Protein AF-A0A084JGE0-F1 (afdb_monomer)

Structure (mmCIF, N/CA/C/O backbone):
data_AF-A0A084JGE0-F1
#
_entry.id   AF-A0A084JGE0-F1
#
loop_
_atom_site.group_PDB
_atom_site.id
_atom_site.type_symbol
_atom_site.label_atom_id
_atom_site.label_alt_id
_atom_site.label_comp_id
_atom_site.label_asym_id
_atom_site.label_entity_id
_atom_site.label_seq_id
_atom_site.pdbx_PDB_ins_code
_atom_site.Cartn_x
_atom_site.Cartn_y
_atom_site.Cartn_z
_atom_site.occupancy
_atom_site.B_iso_or_equiv
_atom_site.auth_seq_id
_atom_site.auth_comp_id
_atom_site.auth_asym_id
_atom_site.auth_atom_id
_atom_site.pdbx_PDB_model_num
ATOM 1 N N . MET A 1 1 ? -43.129 30.620 -4.985 1.00 46.75 1 MET A N 1
ATOM 2 C CA . MET A 1 1 ? -43.605 29.403 -4.296 1.00 46.75 1 MET A CA 1
ATOM 3 C C . MET A 1 1 ? -42.561 29.050 -3.252 1.00 46.75 1 MET A C 1
ATOM 5 O O . MET A 1 1 ? -41.409 28.897 -3.629 1.00 46.75 1 MET A O 1
ATOM 9 N N . SER A 1 2 ? -42.918 29.034 -1.968 1.00 49.84 2 SER A N 1
ATOM 10 C CA . SER A 1 2 ? -42.015 28.571 -0.906 1.00 49.84 2 SER A CA 1
ATOM 11 C C . SER A 1 2 ? -42.143 27.051 -0.829 1.00 49.84 2 SER A C 1
ATOM 13 O O . SER A 1 2 ? -43.227 26.549 -0.539 1.00 49.84 2 SER A O 1
ATOM 15 N N . GLY A 1 3 ? -41.089 26.330 -1.209 1.00 59.25 3 GLY A N 1
ATOM 16 C CA . GLY A 1 3 ? -41.051 24.871 -1.151 1.00 59.25 3 GLY A CA 1
ATOM 17 C C . GLY A 1 3 ? -40.571 24.418 0.222 1.00 59.25 3 GLY A C 1
ATOM 18 O O . GLY A 1 3 ? -39.507 24.838 0.668 1.00 59.25 3 GLY A O 1
ATOM 19 N N . ILE A 1 4 ? -41.345 23.567 0.891 1.00 63.69 4 ILE A N 1
ATOM 20 C CA . ILE A 1 4 ? -40.889 22.882 2.102 1.00 63.69 4 ILE A CA 1
ATOM 21 C C . ILE A 1 4 ? -39.894 21.807 1.663 1.00 63.69 4 ILE A C 1
ATOM 23 O O . ILE A 1 4 ? -40.247 20.904 0.907 1.00 63.69 4 ILE A O 1
ATOM 27 N N . VAL A 1 5 ? -38.654 21.915 2.134 1.00 66.06 5 VAL A N 1
ATOM 28 C CA . VAL A 1 5 ? -37.634 20.873 1.990 1.00 66.06 5 VAL A CA 1
ATOM 29 C C . VAL A 1 5 ? -37.656 20.031 3.259 1.00 66.06 5 VAL A C 1
ATOM 31 O O . VAL A 1 5 ? -37.419 20.539 4.353 1.00 66.06 5 VAL A O 1
ATOM 34 N N . THR A 1 6 ? -37.953 18.742 3.125 1.00 65.94 6 THR A N 1
ATOM 35 C CA . THR A 1 6 ? -37.870 17.782 4.229 1.00 65.94 6 THR A CA 1
ATOM 36 C C . THR A 1 6 ? -36.455 17.219 4.286 1.00 65.94 6 THR A C 1
ATOM 38 O O . THR A 1 6 ? -36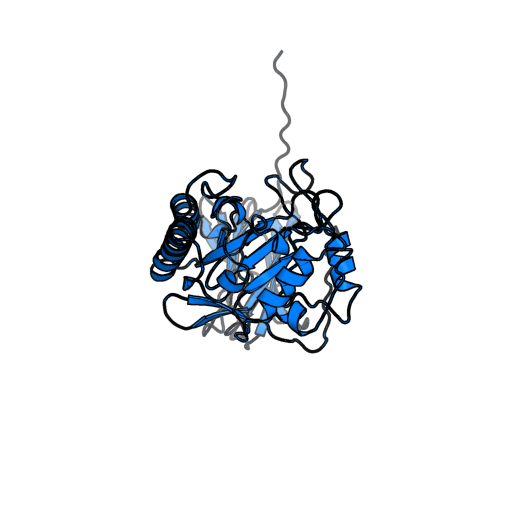.027 16.523 3.369 1.00 65.94 6 THR A O 1
ATOM 41 N N . ILE A 1 7 ? -35.728 17.517 5.362 1.00 62.88 7 ILE A N 1
ATOM 42 C CA . ILE A 1 7 ? -34.406 16.945 5.637 1.00 62.88 7 ILE A CA 1
ATOM 43 C C . ILE A 1 7 ? -34.596 15.785 6.616 1.00 62.88 7 ILE A C 1
ATOM 45 O O . ILE A 1 7 ? -35.115 15.979 7.714 1.00 62.88 7 ILE A O 1
ATOM 49 N N . ALA A 1 8 ? -34.185 14.580 6.224 1.00 67.62 8 ALA A N 1
ATOM 50 C CA . ALA A 1 8 ? -34.159 13.431 7.121 1.00 67.62 8 ALA A CA 1
ATOM 51 C C . ALA A 1 8 ? -32.908 13.512 8.008 1.00 67.62 8 ALA A C 1
ATOM 53 O O . ALA A 1 8 ? -31.787 13.419 7.512 1.00 67.62 8 ALA A O 1
ATOM 54 N N . ILE A 1 9 ? -33.099 13.699 9.314 1.00 74.00 9 ILE A N 1
ATOM 55 C CA . ILE A 1 9 ? -32.011 13.704 10.298 1.00 74.00 9 ILE A CA 1
ATOM 56 C C . ILE A 1 9 ? -31.929 12.313 10.931 1.00 74.00 9 ILE A C 1
ATOM 58 O O . ILE A 1 9 ? -32.944 11.739 11.325 1.00 74.00 9 ILE A O 1
ATOM 62 N N . ASN A 1 10 ? -30.717 11.766 11.033 1.00 76.62 10 ASN A N 1
ATOM 63 C CA . ASN A 1 10 ? -30.481 10.515 11.745 1.00 76.62 10 ASN A CA 1
ATOM 64 C C . ASN A 1 10 ? -30.613 10.740 13.262 1.00 76.62 10 ASN A C 1
ATOM 66 O O . ASN A 1 10 ? -29.663 11.167 13.911 1.00 76.62 10 ASN A O 1
ATOM 70 N N . ASP A 1 11 ? -31.782 10.435 13.828 1.00 84.56 11 ASP A N 1
ATOM 71 C CA . ASP A 1 11 ? -32.075 10.596 15.265 1.00 84.56 11 ASP A CA 1
ATOM 72 C C . ASP A 1 11 ? -31.544 9.443 16.148 1.00 84.56 11 ASP A C 1
ATOM 74 O O . ASP A 1 11 ? -31.942 9.255 17.296 1.00 84.56 11 ASP A O 1
ATOM 78 N N . LYS A 1 12 ? -30.618 8.626 15.647 1.00 84.69 12 LYS A N 1
ATOM 79 C CA . LYS A 1 12 ? -29.974 7.616 16.495 1.00 84.69 12 LYS A CA 1
ATOM 80 C C . LYS A 1 12 ? -28.895 8.261 17.375 1.00 84.69 12 LYS A C 1
ATOM 82 O O . LYS A 1 12 ? -28.302 9.261 16.952 1.00 84.69 12 LYS A O 1
ATOM 87 N N . PRO A 1 13 ? -28.601 7.694 18.560 1.00 90.44 13 PRO A N 1
ATOM 88 C CA . PRO A 1 13 ? -27.374 8.005 19.284 1.00 90.44 13 PRO A CA 1
ATOM 89 C C . PRO A 1 13 ? -26.154 7.876 18.363 1.00 90.44 13 PRO A C 1
ATOM 91 O O . PRO A 1 13 ? -26.088 6.944 17.562 1.00 90.44 13 PRO A O 1
ATOM 94 N N . GLN A 1 14 ? -25.216 8.815 18.466 1.00 89.25 14 GLN A N 1
ATOM 95 C CA . GLN A 1 14 ? -24.017 8.866 17.626 1.00 89.25 14 GLN A CA 1
ATOM 96 C C . GLN A 1 14 ? -22.774 8.677 18.486 1.00 89.25 14 GLN A C 1
ATOM 98 O O . GLN A 1 14 ? -22.597 9.387 19.476 1.00 89.25 14 GLN A O 1
ATOM 103 N N . VAL A 1 15 ? -21.903 7.749 18.101 1.00 91.50 15 VAL A N 1
ATOM 104 C CA . VAL A 1 15 ? -20.623 7.520 18.778 1.00 91.50 15 VAL A CA 1
ATOM 105 C C . VAL A 1 15 ? -19.595 8.515 18.257 1.00 91.50 15 VAL A C 1
ATOM 107 O O . VAL A 1 15 ? -19.374 8.603 17.054 1.00 91.50 15 VAL A O 1
ATOM 110 N N . LEU A 1 16 ? -18.951 9.238 19.167 1.00 91.00 16 LEU A N 1
ATOM 111 C CA . LEU A 1 16 ? -17.921 10.228 18.852 1.00 91.00 16 LEU A CA 1
ATOM 112 C C . LEU A 1 16 ? -16.515 9.678 19.107 1.00 91.00 16 LEU A C 1
ATOM 114 O O . LEU A 1 16 ? -15.616 9.892 18.305 1.00 91.00 16 LEU A O 1
ATOM 118 N N . ALA A 1 17 ? -16.326 8.942 20.204 1.00 92.56 17 ALA A N 1
ATOM 119 C CA . ALA A 1 17 ? -15.050 8.320 20.556 1.00 92.56 17 ALA A CA 1
ATOM 120 C C . ALA A 1 17 ? -15.254 7.116 21.487 1.00 92.56 17 ALA A C 1
ATOM 122 O O . ALA A 1 17 ? -16.286 7.009 22.154 1.00 92.56 17 ALA A O 1
ATOM 123 N N . VAL A 1 18 ? -14.260 6.228 21.551 1.00 95.62 18 VAL A N 1
ATOM 124 C CA . VAL A 1 18 ? -14.222 5.080 22.471 1.00 95.62 18 VAL A CA 1
ATOM 125 C C . VAL A 1 18 ? -12.837 4.958 23.099 1.00 95.62 18 VAL A C 1
ATOM 127 O O . VAL A 1 18 ? -11.845 5.270 22.451 1.00 95.62 18 VAL A O 1
ATOM 130 N N . THR A 1 19 ? -12.758 4.467 24.333 1.00 96.00 19 THR A N 1
ATOM 131 C CA . THR A 1 19 ? -11.499 4.065 24.979 1.00 96.00 19 THR A CA 1
ATOM 132 C C . THR A 1 19 ? -11.630 2.626 25.488 1.00 96.00 19 THR A C 1
ATOM 134 O O . THR A 1 19 ? -12.672 2.290 26.047 1.00 96.00 19 THR A O 1
ATOM 137 N N . PRO A 1 20 ? -10.612 1.761 25.326 1.00 95.50 20 PRO A N 1
ATOM 138 C CA . PRO A 1 20 ? -9.440 1.948 24.469 1.00 95.50 20 PRO A CA 1
ATOM 139 C C . PRO A 1 20 ? -9.825 2.157 23.003 1.00 95.50 20 PRO A C 1
ATOM 141 O O . PRO A 1 20 ? -10.864 1.665 22.561 1.00 95.50 20 PRO A O 1
ATOM 144 N N . ASP A 1 21 ? -8.980 2.867 22.261 1.00 90.25 21 ASP A N 1
ATOM 145 C CA . ASP A 1 21 ? -9.193 3.127 20.840 1.00 90.25 21 ASP A CA 1
ATOM 146 C C . ASP A 1 21 ? -9.329 1.826 20.038 1.00 90.25 21 ASP A C 1
ATOM 148 O O . ASP A 1 21 ? -8.701 0.799 20.331 1.00 90.25 21 ASP A O 1
ATOM 152 N N . ARG A 1 22 ? -10.129 1.888 18.970 1.00 86.25 22 ARG A N 1
ATOM 153 C CA . ARG A 1 22 ? -10.399 0.744 18.094 1.00 86.25 22 ARG A CA 1
ATOM 154 C C . ARG A 1 22 ? -9.092 0.132 17.585 1.00 86.25 22 ARG A C 1
ATOM 156 O O . ARG A 1 22 ? -8.262 0.801 16.976 1.00 86.25 22 ARG A O 1
ATOM 163 N N . ASN A 1 23 ? -8.941 -1.168 17.803 1.00 83.56 23 ASN A N 1
ATOM 164 C CA . ASN A 1 23 ? -7.800 -1.994 17.416 1.00 83.56 23 ASN A CA 1
ATOM 165 C C . ASN A 1 23 ? -6.444 -1.542 17.995 1.00 83.56 23 ASN A C 1
ATOM 167 O O . ASN A 1 23 ? -5.401 -1.962 17.491 1.00 83.56 23 ASN A O 1
ATOM 171 N N . LYS A 1 24 ? -6.426 -0.707 19.044 1.00 86.25 24 LYS A N 1
ATOM 172 C CA . LYS A 1 24 ? -5.188 -0.332 19.738 1.00 86.25 24 LYS A CA 1
ATOM 173 C C . LYS A 1 24 ? -4.877 -1.282 20.890 1.00 86.25 24 LYS A C 1
ATOM 175 O O . LYS A 1 24 ? -5.742 -1.977 21.424 1.00 86.25 24 LYS A O 1
ATOM 180 N N . ALA A 1 25 ? -3.601 -1.292 21.256 1.00 90.81 25 ALA A N 1
ATOM 181 C CA . ALA A 1 25 ? -3.069 -2.054 22.370 1.00 90.81 25 ALA A CA 1
ATOM 182 C C . ALA A 1 25 ? -2.870 -1.140 23.584 1.00 90.81 25 ALA A C 1
ATOM 184 O O . ALA A 1 25 ? -2.378 -0.024 23.436 1.00 90.81 25 ALA A O 1
ATOM 185 N N . THR A 1 26 ? -3.212 -1.613 24.778 1.00 94.06 26 THR A N 1
ATOM 186 C CA . THR A 1 26 ? -3.091 -0.829 26.021 1.00 94.06 26 THR A CA 1
ATOM 187 C C . THR A 1 26 ? -1.689 -0.886 26.628 1.00 94.06 26 THR A C 1
ATOM 189 O O . THR A 1 26 ? -1.407 -0.218 27.624 1.00 94.06 26 THR A O 1
ATOM 192 N N . GLY A 1 27 ? -0.795 -1.689 26.042 1.00 92.50 27 GLY A N 1
ATOM 193 C CA . GLY A 1 27 ? 0.578 -1.855 26.495 1.00 92.50 27 GLY A CA 1
ATOM 194 C C . GLY A 1 27 ? 0.626 -2.444 27.901 1.00 92.50 27 GLY A C 1
ATOM 195 O O . GLY A 1 27 ? 0.101 -3.530 28.163 1.00 92.50 27 GLY A O 1
ATOM 196 N N . ASP A 1 28 ? 1.258 -1.722 28.816 1.00 94.31 28 ASP A N 1
ATOM 197 C CA . ASP A 1 28 ? 1.432 -2.180 30.194 1.00 94.31 28 ASP A CA 1
ATOM 198 C C . ASP A 1 28 ? 0.181 -1.924 31.064 1.00 94.31 28 ASP A C 1
ATOM 200 O O . ASP A 1 28 ? 0.079 -2.448 32.173 1.00 94.31 28 ASP A O 1
ATOM 204 N N . VAL A 1 29 ? -0.819 -1.187 30.556 1.00 96.00 29 VAL A N 1
ATOM 205 C CA . VAL A 1 29 ? -2.075 -0.912 31.271 1.00 96.00 29 VAL A CA 1
ATOM 206 C C . VAL A 1 29 ? -3.016 -2.116 31.181 1.00 96.00 29 VAL A C 1
ATOM 208 O O . VAL A 1 29 ? -3.652 -2.358 30.154 1.00 96.00 29 VAL A O 1
ATOM 211 N N . LYS A 1 30 ? -3.130 -2.872 32.280 1.00 96.56 30 LYS A N 1
ATOM 212 C CA . LYS A 1 30 ? -3.962 -4.091 32.365 1.00 96.56 30 LYS A CA 1
ATOM 213 C C . LYS A 1 30 ? -5.395 -3.865 32.845 1.00 96.56 30 LYS A C 1
ATOM 215 O O . LYS A 1 30 ? -6.220 -4.759 32.725 1.00 96.56 30 LYS A O 1
ATOM 220 N N . ALA A 1 31 ? -5.705 -2.693 33.384 1.00 96.75 31 ALA A N 1
ATOM 221 C CA . ALA A 1 31 ? -7.059 -2.305 33.780 1.00 96.75 31 ALA A CA 1
ATOM 222 C C . ALA A 1 31 ? -7.414 -0.958 33.130 1.00 96.75 31 ALA A C 1
ATOM 224 O O . ALA A 1 31 ? -7.551 0.043 33.835 1.00 96.75 31 ALA A O 1
ATOM 225 N N . PRO A 1 32 ? -7.452 -0.883 31.786 1.00 96.81 32 PRO A N 1
ATOM 226 C CA . PRO A 1 32 ? -7.773 0.364 31.108 1.00 96.81 32 PRO A CA 1
ATOM 227 C C . PRO A 1 32 ? -9.220 0.757 31.407 1.00 96.81 32 PRO A C 1
ATOM 229 O O . PRO A 1 32 ? -10.097 -0.102 31.481 1.00 96.81 32 PRO A O 1
ATOM 232 N N . GLU A 1 33 ? -9.486 2.053 31.530 1.00 97.81 33 GLU A N 1
ATOM 233 C CA . GLU A 1 33 ? -10.864 2.535 31.499 1.00 97.81 33 GLU A CA 1
ATOM 234 C C . GLU A 1 33 ? -11.501 2.163 30.155 1.00 97.81 33 GLU A C 1
ATOM 236 O O . GLU A 1 33 ? -10.895 2.357 29.099 1.00 97.81 33 GLU A O 1
ATOM 241 N N . ILE A 1 34 ? -12.719 1.630 30.208 1.00 98.12 34 ILE A N 1
ATOM 242 C CA . ILE A 1 34 ? -13.537 1.388 29.025 1.00 98.12 34 ILE A CA 1
ATOM 243 C C . ILE A 1 34 ? -14.583 2.492 28.979 1.00 98.12 34 ILE A C 1
ATOM 245 O O . ILE A 1 34 ? -15.408 2.587 29.888 1.00 98.12 34 ILE A O 1
ATOM 249 N N . SER A 1 35 ? -14.551 3.339 27.956 1.00 97.94 35 SER A N 1
ATOM 250 C CA . SER A 1 35 ? -15.460 4.479 27.850 1.00 97.94 35 SER A CA 1
ATOM 251 C C . SER A 1 35 ? -15.990 4.684 26.439 1.00 97.94 35 SER A C 1
ATOM 253 O O . SER A 1 35 ? -15.416 4.217 25.455 1.00 97.94 35 SER A O 1
ATOM 255 N N . ILE A 1 36 ? -17.122 5.377 26.362 1.00 97.81 36 ILE A N 1
ATOM 256 C CA . ILE A 1 36 ? -17.759 5.790 25.118 1.00 97.81 36 ILE A CA 1
ATOM 257 C C . ILE A 1 36 ? -18.208 7.247 25.254 1.00 97.81 36 ILE A C 1
ATOM 259 O O . ILE A 1 36 ? -18.888 7.601 26.221 1.00 97.81 36 ILE A O 1
ATOM 263 N N . LYS A 1 37 ? -17.819 8.098 24.300 1.00 96.88 37 LYS A N 1
ATOM 264 C CA . LYS A 1 37 ? -18.326 9.470 24.155 1.00 96.88 37 LYS A CA 1
ATOM 265 C C . LYS A 1 37 ? -19.379 9.477 23.062 1.00 96.88 37 LYS A C 1
ATOM 267 O O . LYS A 1 37 ? -19.109 9.007 21.956 1.00 96.88 37 LYS A O 1
ATOM 272 N N . MET A 1 38 ? -20.563 10.004 23.354 1.00 94.69 38 MET A N 1
ATOM 273 C CA . MET A 1 38 ? -21.681 10.006 22.412 1.00 94.69 38 MET A CA 1
ATOM 274 C C . MET A 1 38 ? -22.446 11.327 22.374 1.00 94.69 38 MET A C 1
ATOM 276 O O . MET A 1 38 ? -22.475 12.080 23.345 1.00 94.69 38 MET A O 1
ATOM 280 N N . ALA A 1 39 ? -23.120 11.558 21.252 1.00 93.31 39 ALA A N 1
ATOM 281 C CA . ALA A 1 39 ? -24.094 12.622 21.045 1.00 93.31 39 ALA A CA 1
ATOM 282 C C . ALA A 1 39 ? -25.501 12.039 20.813 1.00 93.31 39 ALA A C 1
ATOM 284 O O . ALA A 1 39 ? -25.666 10.853 20.516 1.00 93.31 39 ALA A O 1
ATOM 285 N N . ASN A 1 40 ? -26.526 12.887 20.940 1.00 91.50 40 ASN A N 1
ATOM 286 C CA . ASN A 1 40 ? -27.937 12.532 20.734 1.00 91.50 40 ASN A CA 1
ATOM 287 C C . ASN A 1 40 ? -28.450 11.368 21.616 1.00 91.50 40 ASN A C 1
ATOM 289 O O . ASN A 1 40 ? -29.152 10.464 21.159 1.00 91.50 40 ASN A O 1
ATOM 293 N N . ILE A 1 41 ? -28.085 11.384 22.902 1.00 92.50 41 ILE A N 1
ATOM 294 C CA . ILE A 1 41 ? -28.424 10.322 23.868 1.00 92.50 41 ILE A CA 1
ATOM 295 C C . ILE A 1 41 ? -29.628 10.650 24.759 1.00 92.50 41 ILE A C 1
ATOM 297 O O . ILE A 1 41 ? -29.946 9.891 25.673 1.00 92.50 41 ILE A O 1
ATOM 301 N N . GLY A 1 42 ? -30.311 11.765 24.486 1.00 89.56 42 GLY A N 1
ATOM 302 C CA . GLY A 1 42 ? -31.443 12.238 25.279 1.00 89.56 42 GLY A CA 1
ATOM 303 C C . GLY A 1 42 ? -31.084 12.528 26.742 1.00 89.56 42 GLY A C 1
ATOM 304 O O . GLY A 1 42 ? -29.921 12.693 27.102 1.00 89.56 42 GLY A O 1
ATOM 305 N N . ASN A 1 43 ? -32.109 12.588 27.592 1.00 88.12 43 ASN A N 1
ATOM 306 C CA . ASN A 1 43 ? -31.948 12.790 29.030 1.00 88.12 43 ASN A CA 1
ATOM 307 C C . ASN A 1 43 ? -31.908 11.437 29.753 1.00 88.12 43 ASN A C 1
ATOM 309 O O . ASN A 1 43 ? -32.779 10.599 29.522 1.00 88.12 43 ASN A O 1
ATOM 313 N N . ASN A 1 44 ? -30.946 11.263 30.665 1.00 88.69 44 ASN A N 1
ATOM 314 C CA . ASN A 1 44 ? -30.794 10.083 31.530 1.00 88.69 44 ASN A CA 1
ATOM 315 C C . ASN A 1 44 ? -30.867 8.727 30.790 1.00 88.69 44 ASN A C 1
ATOM 317 O O . ASN A 1 44 ? -31.706 7.891 31.13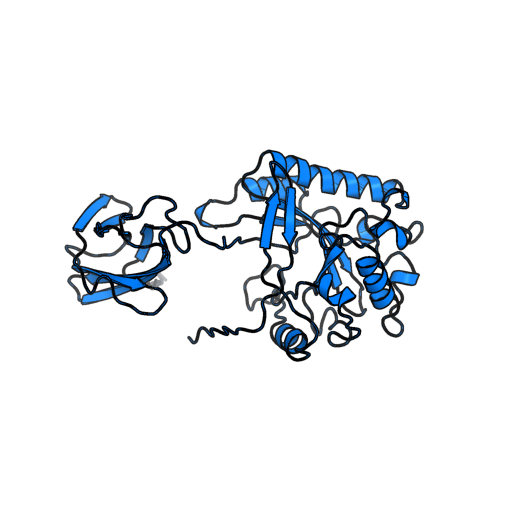7 1.00 88.69 44 ASN A O 1
ATOM 321 N N . PRO A 1 45 ? -30.021 8.482 29.773 1.00 95.50 45 PRO A N 1
ATOM 322 C CA . PRO A 1 45 ? -29.991 7.188 29.104 1.00 95.50 45 PRO A CA 1
ATOM 323 C C . PRO A 1 45 ? -29.480 6.081 30.032 1.00 95.50 45 PRO A C 1
ATOM 325 O O . PRO A 1 45 ? -28.686 6.315 30.946 1.00 95.50 45 PRO A O 1
ATOM 328 N N . SER A 1 46 ? -29.895 4.849 29.748 1.00 97.06 46 SER A N 1
ATOM 329 C CA . SER A 1 46 ? -29.269 3.650 30.303 1.00 97.06 46 SER A CA 1
ATOM 330 C C . SER A 1 46 ? -28.078 3.262 29.430 1.00 97.06 46 SER A C 1
ATOM 332 O O . SER A 1 46 ? -28.227 3.144 28.214 1.00 97.06 46 SER A O 1
ATOM 334 N N . VAL A 1 47 ? -26.905 3.080 30.038 1.00 98.06 47 VAL A N 1
ATOM 335 C CA . VAL A 1 47 ? -25.665 2.705 29.345 1.00 98.06 47 VAL A CA 1
ATOM 336 C C . VAL A 1 47 ? -25.074 1.472 30.013 1.00 98.06 47 VAL A C 1
ATOM 338 O O . VAL A 1 47 ? -24.874 1.460 31.229 1.00 98.06 47 VAL A O 1
ATOM 341 N N . SER A 1 48 ? -24.798 0.439 29.220 1.00 98.25 48 SER A N 1
ATOM 342 C CA . SER A 1 48 ? -24.299 -0.849 29.710 1.00 98.25 48 SER A CA 1
ATOM 343 C C . SER A 1 48 ? -23.179 -1.410 28.837 1.00 98.25 48 SER A C 1
ATOM 345 O O . SER A 1 48 ? -23.191 -1.228 27.621 1.00 98.25 48 SER A O 1
ATOM 347 N N . LEU A 1 49 ? -22.222 -2.093 29.465 1.00 98.50 49 LEU A N 1
ATOM 348 C CA . LEU A 1 49 ? -21.061 -2.725 28.848 1.00 98.50 49 LEU A CA 1
ATOM 349 C C . LEU A 1 49 ? -21.149 -4.249 28.954 1.00 98.50 49 LEU A C 1
ATOM 351 O O . LEU A 1 49 ? -21.229 -4.811 30.047 1.00 98.50 49 LEU A O 1
ATOM 355 N N . THR A 1 50 ? -20.969 -4.909 27.818 1.00 98.31 50 THR A N 1
ATOM 356 C CA . THR A 1 50 ? -20.590 -6.316 27.727 1.00 98.31 50 THR A CA 1
ATOM 357 C C . THR A 1 50 ? -19.173 -6.407 27.164 1.00 98.31 50 THR A C 1
ATOM 359 O O . THR A 1 50 ? -18.869 -5.837 26.119 1.00 98.31 50 THR A O 1
ATOM 362 N N . LEU A 1 51 ? -18.281 -7.113 27.859 1.00 98.12 51 LEU A N 1
ATOM 363 C CA . LEU A 1 51 ? -16.884 -7.286 27.462 1.00 98.12 51 LEU A CA 1
ATOM 364 C C . LEU A 1 51 ? -16.578 -8.769 27.294 1.00 98.12 51 LEU A C 1
ATOM 366 O O . LEU A 1 51 ? -16.700 -9.539 28.246 1.00 98.12 51 LEU A O 1
ATOM 370 N N . ASN A 1 52 ? -16.103 -9.145 26.110 1.00 96.88 52 ASN A N 1
ATOM 371 C CA . ASN A 1 52 ? -15.731 -10.517 25.781 1.00 96.88 52 ASN A CA 1
ATOM 372 C C . ASN A 1 52 ? -14.256 -10.604 25.380 1.00 96.88 52 ASN A C 1
ATOM 374 O O . ASN A 1 52 ? -13.728 -9.691 24.746 1.00 96.88 52 ASN A O 1
ATOM 378 N N . LYS A 1 53 ? -13.599 -11.728 25.670 1.00 94.81 53 LYS A N 1
ATOM 379 C CA . LYS A 1 53 ? -12.360 -12.116 24.981 1.00 94.81 53 LYS A CA 1
ATOM 380 C C . LYS A 1 53 ? -12.672 -12.519 23.534 1.00 94.81 53 LYS A C 1
ATOM 382 O O . LYS A 1 53 ? -13.789 -12.922 23.211 1.00 94.81 53 LYS A O 1
ATOM 387 N N . ALA A 1 54 ? -11.673 -12.461 22.654 1.00 83.25 54 ALA A N 1
ATOM 388 C CA . ALA A 1 54 ? -11.822 -12.796 21.233 1.00 83.25 54 ALA A CA 1
ATOM 389 C C . ALA A 1 54 ? -12.282 -14.243 20.964 1.00 83.25 54 ALA A C 1
ATOM 391 O O . ALA A 1 54 ? -12.880 -14.509 19.928 1.00 83.25 54 ALA A O 1
ATOM 392 N N . ASN A 1 55 ? -12.045 -15.164 21.901 1.00 85.06 55 ASN A N 1
ATOM 393 C CA . ASN A 1 55 ? -12.543 -16.542 21.858 1.00 85.06 55 ASN A CA 1
ATOM 394 C C . ASN A 1 55 ? -14.023 -16.680 22.287 1.00 85.06 55 ASN A C 1
ATOM 396 O O . ASN A 1 55 ? -14.514 -17.797 22.416 1.00 85.06 55 ASN A O 1
ATOM 400 N N . GLY A 1 56 ? -14.717 -15.569 22.556 1.00 88.25 56 GLY A N 1
ATOM 401 C CA . GLY A 1 56 ? -16.114 -15.543 22.987 1.00 88.25 56 GLY A CA 1
ATOM 402 C C . GLY A 1 56 ? -16.330 -15.687 24.496 1.00 88.25 56 GLY A C 1
ATOM 403 O O . GLY A 1 56 ? -17.475 -15.670 24.936 1.00 88.25 56 GLY A O 1
ATOM 404 N N . THR A 1 57 ? -15.277 -15.810 25.314 1.00 94.00 57 THR A N 1
ATOM 405 C CA . THR A 1 57 ? -15.433 -15.853 26.776 1.00 94.00 57 THR A CA 1
ATOM 406 C C . THR A 1 57 ? -15.891 -14.495 27.307 1.00 94.00 57 THR A C 1
ATOM 408 O O . THR A 1 57 ? -15.162 -13.508 27.185 1.00 94.00 57 THR A O 1
ATOM 411 N N . ALA A 1 58 ? -17.066 -14.451 27.934 1.00 95.12 58 ALA A N 1
ATOM 412 C CA . ALA A 1 58 ? -17.570 -13.253 28.596 1.00 95.12 58 ALA A CA 1
ATOM 413 C C . ALA A 1 58 ? -16.785 -12.944 29.878 1.00 95.12 58 ALA A C 1
ATOM 415 O O . ALA A 1 58 ? -16.520 -13.827 30.693 1.00 95.12 58 ALA A O 1
ATOM 416 N N . ILE A 1 59 ? -16.419 -11.675 30.043 1.00 97.50 59 ILE A N 1
ATOM 417 C CA . ILE A 1 59 ? -15.714 -11.133 31.213 1.00 97.50 59 ILE A CA 1
ATOM 418 C C . ILE A 1 59 ? -16.661 -10.255 32.028 1.00 97.50 59 ILE A C 1
ATOM 420 O O . ILE A 1 59 ? -16.716 -10.359 33.251 1.00 97.50 59 ILE A O 1
ATOM 424 N N . TYR A 1 60 ? -17.429 -9.419 31.332 1.00 97.56 60 TYR A N 1
ATOM 425 C CA . TYR A 1 60 ? -18.501 -8.604 31.887 1.00 97.56 60 TYR A CA 1
ATOM 426 C C . TYR A 1 60 ? -19.734 -8.746 31.004 1.00 97.56 60 TYR A C 1
ATOM 428 O O . TYR A 1 60 ? -19.609 -8.772 29.780 1.00 97.56 60 TYR A O 1
ATOM 436 N N . THR A 1 61 ? -20.910 -8.804 31.618 1.00 97.44 61 THR A N 1
ATOM 437 C CA . THR A 1 61 ? -22.195 -8.839 30.913 1.00 97.44 61 THR A CA 1
ATOM 438 C C . THR A 1 61 ? -23.091 -7.756 31.484 1.00 97.44 61 THR A C 1
ATOM 440 O O . THR A 1 61 ? -23.257 -7.691 32.706 1.00 97.44 61 THR A O 1
ATOM 443 N N . ASP A 1 62 ? -23.603 -6.902 30.598 1.00 96.62 62 ASP A N 1
ATOM 444 C CA . ASP A 1 62 ? -24.567 -5.828 30.861 1.00 96.62 62 ASP A CA 1
ATOM 445 C C . ASP A 1 62 ? -24.246 -4.985 32.106 1.00 96.62 62 ASP A C 1
ATOM 447 O O . ASP A 1 62 ? -25.118 -4.616 32.892 1.00 96.62 62 ASP A O 1
ATOM 451 N N . GLN A 1 63 ? -22.962 -4.685 32.310 1.00 98.31 63 GLN A N 1
ATOM 452 C CA . GLN A 1 63 ? -22.521 -3.898 33.454 1.00 98.31 63 GLN A CA 1
ATOM 453 C C . GLN A 1 63 ? -22.888 -2.429 33.256 1.00 98.31 63 GLN A C 1
ATOM 455 O O . GLN A 1 63 ? -22.549 -1.870 32.213 1.00 98.31 63 GLN A O 1
ATOM 460 N N . PRO A 1 64 ? -23.535 -1.771 34.231 1.00 97.88 64 PRO A N 1
ATOM 461 C CA . PRO A 1 64 ? -23.865 -0.360 34.105 1.00 97.88 64 PRO A CA 1
ATOM 462 C C . PRO A 1 64 ? -22.588 0.480 34.009 1.00 97.88 64 PRO A C 1
ATOM 464 O O . PRO A 1 64 ? -21.623 0.257 34.743 1.00 97.88 64 PRO A O 1
ATOM 467 N N . MET A 1 65 ? -22.595 1.463 33.112 1.00 98.25 65 MET A N 1
ATOM 468 C CA . MET A 1 65 ? -21.524 2.453 33.002 1.00 98.25 65 MET A CA 1
ATOM 469 C C . MET A 1 65 ? -21.925 3.742 33.716 1.00 98.25 65 MET A C 1
ATOM 471 O O . MET A 1 65 ? -23.086 4.153 33.688 1.00 98.25 65 MET A O 1
ATOM 475 N N . SER A 1 66 ? -20.952 4.406 34.331 1.00 97.44 66 SER A N 1
ATOM 476 C CA . SER A 1 66 ? -21.171 5.653 35.062 1.00 97.44 66 SER A CA 1
ATOM 477 C C . SER A 1 66 ? -20.977 6.856 34.151 1.00 97.44 66 SER A C 1
ATOM 479 O O . SER A 1 66 ? -20.069 6.867 33.318 1.00 97.44 66 SER A O 1
ATOM 481 N N . LEU A 1 67 ? -21.793 7.894 34.343 1.00 96.69 67 LEU A N 1
ATOM 482 C CA . LEU A 1 67 ? -21.554 9.197 33.729 1.00 96.69 67 LEU A CA 1
ATOM 483 C C . LEU A 1 67 ? -20.206 9.737 34.222 1.00 96.69 67 LEU A C 1
ATOM 485 O O . LEU A 1 67 ? -20.012 9.911 35.425 1.00 96.69 67 LEU A O 1
ATOM 489 N N . LYS A 1 68 ? -19.293 9.999 33.290 1.00 95.69 68 LYS A N 1
ATOM 490 C CA . LYS A 1 68 ? -17.971 10.563 33.575 1.00 95.69 68 LYS A CA 1
ATOM 491 C C . LYS A 1 68 ? -17.936 12.061 33.307 1.00 95.69 68 LYS A C 1
ATOM 493 O O . LYS A 1 68 ? -17.426 12.821 34.121 1.00 95.69 68 LYS A O 1
ATOM 498 N N . GLU A 1 69 ? -18.484 12.476 32.173 1.00 93.69 69 GLU A N 1
ATOM 499 C CA . GLU A 1 69 ? -18.447 13.865 31.726 1.00 93.69 69 GLU A CA 1
ATOM 500 C C . GLU A 1 69 ? -19.664 14.170 30.855 1.00 93.69 69 GLU A C 1
ATOM 502 O O . GLU A 1 69 ? -20.108 13.318 30.088 1.00 93.69 69 GLU A O 1
ATOM 507 N N . SER A 1 70 ? -20.184 15.393 30.947 1.00 90.38 70 SER A N 1
ATOM 508 C CA . SER A 1 70 ? -21.160 15.921 29.998 1.00 90.38 70 SER A CA 1
ATOM 509 C C . SER A 1 70 ? -20.706 17.298 29.531 1.00 90.38 70 SER A C 1
ATOM 511 O O . SER A 1 70 ? -20.655 18.233 30.327 1.00 90.38 70 SER A O 1
ATOM 513 N N . ALA A 1 71 ? -20.401 17.412 28.243 1.00 87.12 71 ALA A N 1
ATOM 514 C CA . ALA A 1 71 ? -19.961 18.634 27.585 1.00 87.12 71 ALA A CA 1
ATOM 515 C C . ALA A 1 71 ? -20.933 19.015 26.455 1.00 87.12 71 ALA A C 1
ATOM 517 O O . ALA A 1 71 ? -21.819 18.243 26.082 1.00 87.12 71 ALA A O 1
ATOM 518 N N . SER A 1 72 ? -20.783 20.221 25.901 1.00 82.50 72 SER A N 1
ATOM 519 C CA . SER A 1 72 ? -21.631 20.697 24.797 1.00 82.50 72 SER A CA 1
ATOM 520 C C . SER A 1 72 ? -21.467 19.879 23.516 1.00 82.50 72 SER A C 1
ATOM 522 O O . SER A 1 72 ? -22.379 19.845 22.695 1.00 82.50 72 SER A O 1
ATOM 524 N N . ASP A 1 73 ? -20.316 19.230 23.341 1.00 85.19 73 ASP A N 1
ATOM 525 C CA . ASP A 1 73 ? -19.974 18.421 22.174 1.00 85.19 73 ASP A CA 1
ATOM 526 C C . ASP A 1 73 ? -20.226 16.914 22.379 1.00 85.19 73 ASP A C 1
ATOM 528 O O . ASP A 1 73 ? -19.982 16.132 21.467 1.00 85.19 73 ASP A O 1
ATOM 532 N N . GLY A 1 74 ? -20.716 16.486 23.549 1.00 92.06 74 GLY A N 1
ATOM 533 C CA . GLY A 1 74 ? -21.066 15.093 23.826 1.00 92.06 74 GLY A CA 1
ATOM 534 C C . GLY A 1 74 ? -20.971 14.704 25.301 1.00 92.06 74 GLY A C 1
ATOM 535 O O . GLY A 1 74 ? -20.461 15.440 26.144 1.00 92.06 74 GLY A O 1
ATOM 536 N N . THR A 1 75 ? -21.441 13.500 25.609 1.00 96.19 75 THR A N 1
ATOM 537 C CA . THR A 1 75 ? -21.453 12.935 26.962 1.00 96.19 75 THR A CA 1
ATOM 538 C C . THR A 1 75 ? -20.665 11.631 26.988 1.00 96.19 75 THR A C 1
ATOM 540 O O . THR A 1 75 ? -20.824 10.784 26.107 1.00 96.19 75 THR A O 1
ATOM 543 N N . THR A 1 76 ? -19.832 11.459 28.011 1.00 97.38 76 THR A N 1
ATOM 544 C CA . THR A 1 76 ? -18.947 10.307 28.182 1.00 97.38 76 THR A CA 1
ATOM 545 C C . THR A 1 76 ? -19.425 9.425 29.327 1.00 97.38 76 THR A C 1
ATOM 547 O O . THR A 1 76 ? -19.596 9.895 30.454 1.00 97.38 76 THR A O 1
ATOM 550 N N . TYR A 1 77 ? -19.571 8.130 29.053 1.00 98.19 77 TYR A N 1
ATOM 551 C CA . TYR A 1 77 ? -19.814 7.092 30.055 1.00 98.19 77 TYR A CA 1
ATOM 552 C C . TYR A 1 77 ? -18.603 6.176 30.156 1.00 98.19 77 TYR A C 1
ATOM 554 O O . TYR A 1 77 ? -17.993 5.850 29.139 1.00 98.19 77 TYR A O 1
ATOM 562 N N . ALA A 1 78 ? -18.263 5.751 31.371 1.00 98.19 78 ALA A N 1
ATOM 563 C CA . ALA A 1 78 ? -17.072 4.956 31.641 1.00 98.19 78 ALA A CA 1
ATOM 564 C C . ALA A 1 78 ? -17.342 3.781 32.589 1.00 98.19 78 ALA A C 1
ATOM 566 O O . ALA A 1 78 ? -18.231 3.818 33.444 1.00 98.19 78 ALA A O 1
ATOM 567 N N . PHE A 1 79 ? -16.526 2.743 32.444 1.00 98.38 79 PHE A N 1
ATOM 568 C CA . PHE A 1 79 ? -16.453 1.579 33.310 1.00 98.38 79 PHE A CA 1
ATOM 569 C C . PHE A 1 79 ? -14.986 1.266 33.611 1.00 98.38 79 PHE A C 1
ATOM 571 O O . PHE A 1 79 ? -14.150 1.217 32.706 1.00 98.38 79 PHE A O 1
ATOM 578 N N . SER A 1 80 ? -14.671 1.035 34.883 1.00 97.06 80 SER A N 1
ATOM 579 C CA . SER A 1 80 ? -13.332 0.636 35.321 1.00 97.06 80 SER A CA 1
ATOM 580 C C . SER A 1 80 ? -13.309 -0.875 35.569 1.00 97.06 80 SER A C 1
ATOM 582 O O . SER A 1 80 ? -13.862 -1.332 36.574 1.00 97.06 80 SER A O 1
ATOM 584 N N . PRO A 1 81 ? -12.704 -1.674 34.674 1.00 95.81 81 PRO A N 1
ATOM 585 C CA . PRO A 1 81 ? -12.592 -3.108 34.874 1.00 95.81 81 PRO A CA 1
ATOM 586 C C . PRO A 1 81 ? -11.567 -3.436 35.967 1.00 95.81 81 PRO A C 1
ATOM 588 O O . PRO A 1 81 ? -10.735 -2.618 36.363 1.00 95.81 81 PRO A O 1
ATOM 591 N N . LYS A 1 82 ? -11.596 -4.686 36.430 1.00 95.38 82 LYS A N 1
ATOM 592 C CA . LYS A 1 82 ? -10.476 -5.279 37.169 1.00 95.38 82 LYS A CA 1
ATOM 593 C C . LYS A 1 82 ? -9.294 -5.497 36.218 1.00 95.38 82 LYS A C 1
ATOM 595 O O . LYS A 1 82 ? -9.434 -5.369 35.006 1.00 95.38 82 LYS A O 1
ATOM 600 N N . VAL A 1 83 ? -8.141 -5.866 36.775 1.00 97.00 83 VAL A N 1
ATOM 601 C CA . VAL A 1 83 ? -6.977 -6.302 35.989 1.00 97.00 83 VAL A CA 1
ATOM 602 C C . VAL A 1 83 ? -7.389 -7.424 35.035 1.00 97.00 83 VAL A C 1
ATOM 604 O O . VAL A 1 83 ? -7.949 -8.435 35.459 1.00 97.00 83 VAL A O 1
ATOM 607 N N . LEU A 1 84 ? -7.114 -7.213 33.754 1.00 96.31 84 LEU A N 1
ATOM 608 C CA . LEU A 1 84 ? -7.362 -8.135 32.659 1.00 96.31 84 LEU A CA 1
ATOM 609 C C . LEU A 1 84 ? -6.052 -8.806 32.237 1.00 96.31 84 LEU A C 1
ATOM 611 O O . LEU A 1 84 ? -4.965 -8.244 32.372 1.00 96.31 84 LEU A O 1
ATOM 615 N N . GLU A 1 85 ? -6.171 -10.019 31.714 1.00 95.31 85 GLU A N 1
ATOM 616 C CA . GLU A 1 85 ? -5.054 -10.748 31.116 1.00 95.31 85 GLU A CA 1
ATOM 617 C C . GLU A 1 85 ? -4.734 -10.220 29.715 1.00 95.31 85 GLU A C 1
ATOM 619 O O . GLU A 1 85 ? -5.591 -9.648 29.040 1.00 95.31 85 GLU A O 1
ATOM 624 N N . ASP A 1 86 ? -3.512 -10.465 29.248 1.00 93.88 86 ASP A N 1
ATOM 625 C CA . ASP A 1 86 ? -3.110 -10.123 27.886 1.00 93.88 86 ASP A CA 1
ATOM 626 C C . ASP A 1 86 ? -3.961 -10.879 26.865 1.00 93.88 86 ASP A C 1
ATOM 628 O O . ASP A 1 86 ? -4.233 -12.075 26.999 1.00 93.88 86 ASP A O 1
ATOM 632 N N . GLY A 1 87 ? -4.379 -10.173 25.819 1.00 92.50 87 GLY A N 1
ATOM 633 C CA . GLY A 1 87 ? -5.183 -10.754 24.757 1.00 92.50 87 GLY A CA 1
ATOM 634 C C . GLY A 1 87 ? -6.071 -9.748 24.047 1.00 92.50 87 GLY A C 1
ATOM 635 O O . GLY A 1 87 ? -6.097 -8.560 24.360 1.00 92.50 87 GLY A O 1
ATOM 636 N N . ASN A 1 88 ? -6.819 -10.250 23.068 1.00 92.44 88 ASN A N 1
ATOM 637 C CA . ASN A 1 88 ? -7.771 -9.460 22.297 1.00 92.44 88 ASN A CA 1
ATOM 638 C C . ASN A 1 88 ? -9.153 -9.501 22.948 1.00 92.44 88 ASN A C 1
ATOM 640 O O . ASN A 1 88 ? -9.649 -10.572 23.309 1.00 92.44 88 ASN A O 1
ATOM 644 N N . TYR A 1 89 ? -9.777 -8.335 23.036 1.00 95.00 89 TYR A N 1
ATOM 645 C CA . TYR A 1 89 ? -11.077 -8.116 23.650 1.00 95.00 89 TYR A CA 1
ATOM 646 C C . TYR A 1 89 ? -12.030 -7.448 22.657 1.00 95.00 89 TYR A C 1
ATOM 648 O O . TYR A 1 89 ? -11.599 -6.762 21.732 1.00 95.00 89 TYR A O 1
ATOM 656 N N . ASN A 1 90 ? -13.327 -7.666 22.855 1.00 95.75 90 ASN A N 1
ATOM 657 C CA . ASN A 1 90 ? -14.420 -7.006 22.154 1.00 95.75 90 ASN A CA 1
ATOM 658 C C . ASN A 1 90 ? -15.336 -6.364 23.201 1.00 95.75 90 ASN A C 1
ATOM 660 O O . ASN A 1 90 ? -15.977 -7.084 23.974 1.00 95.75 90 ASN A O 1
ATOM 664 N N . ALA A 1 91 ? -15.357 -5.033 23.247 1.00 97.62 91 ALA A N 1
ATOM 665 C CA . ALA A 1 91 ? -16.305 -4.274 24.048 1.00 97.62 91 ALA A CA 1
ATOM 666 C C . ALA A 1 91 ? -17.559 -4.008 23.223 1.00 97.62 91 ALA A C 1
ATOM 668 O O . ALA A 1 91 ? -17.481 -3.583 22.073 1.00 97.62 91 ALA A O 1
ATOM 669 N N . GLN A 1 92 ? -18.708 -4.243 23.837 1.00 97.81 92 GLN A N 1
ATOM 670 C CA . GLN A 1 92 ? -20.013 -3.905 23.313 1.00 97.81 92 GLN A CA 1
ATOM 671 C C . GLN A 1 92 ? -20.700 -2.983 24.310 1.00 97.81 92 GLN A C 1
ATOM 673 O O . GLN A 1 92 ? -20.979 -3.396 25.434 1.00 97.81 92 GLN A O 1
ATOM 678 N N . VAL A 1 93 ? -20.969 -1.747 23.901 1.00 98.06 93 VAL A N 1
ATOM 679 C CA . VAL A 1 93 ? -21.698 -0.789 24.730 1.00 98.06 93 VAL A CA 1
ATOM 680 C C . VAL A 1 93 ? -23.060 -0.528 24.123 1.00 98.06 93 VAL A C 1
ATOM 682 O O . VAL A 1 93 ? -23.167 -0.099 22.975 1.00 98.06 93 VAL A O 1
ATOM 685 N N . THR A 1 94 ? -24.098 -0.780 24.912 1.00 97.69 94 THR A N 1
ATOM 686 C CA . THR A 1 94 ? -25.488 -0.535 24.540 1.00 97.69 94 THR A CA 1
ATOM 687 C C . THR A 1 94 ? -26.006 0.676 25.293 1.00 97.69 94 THR A C 1
ATOM 689 O O . THR A 1 94 ? -25.953 0.727 26.525 1.00 97.69 94 THR A O 1
ATOM 692 N N . VAL A 1 95 ? -26.540 1.631 24.538 1.00 96.81 95 VAL A N 1
ATOM 693 C CA . VAL A 1 95 ? -27.190 2.833 25.054 1.00 96.81 95 VAL A CA 1
ATOM 694 C C . VAL A 1 95 ? -28.656 2.818 24.682 1.00 96.81 95 VAL A C 1
ATOM 696 O O . VAL A 1 95 ? -29.005 2.628 23.518 1.00 96.81 95 VAL A O 1
ATOM 699 N N . VAL A 1 96 ? -29.509 3.052 25.673 1.00 96.25 96 VAL A N 1
ATOM 700 C CA . VAL A 1 96 ? -30.961 3.118 25.523 1.00 96.25 96 VAL A CA 1
ATOM 701 C C . VAL A 1 96 ? -31.445 4.464 26.047 1.00 96.25 96 VAL A C 1
ATOM 703 O O . VAL A 1 96 ? -31.313 4.768 27.234 1.00 96.25 96 VAL A O 1
ATOM 706 N N . ARG A 1 97 ? -32.005 5.280 25.153 1.00 95.19 97 ARG A N 1
ATOM 707 C CA . ARG A 1 97 ? -32.646 6.557 25.487 1.00 95.19 97 ARG A CA 1
ATOM 708 C C . ARG A 1 97 ? -33.940 6.339 26.274 1.00 95.19 97 ARG A C 1
ATOM 710 O O . ARG A 1 97 ? -34.551 5.273 26.218 1.00 95.19 97 ARG A O 1
ATOM 717 N N . GLY A 1 98 ? -34.421 7.393 26.936 1.00 92.25 98 GLY A N 1
ATOM 718 C CA . GLY A 1 98 ? -35.717 7.377 27.628 1.00 92.25 98 GLY A CA 1
ATOM 719 C C . GLY A 1 98 ? -36.923 7.097 26.714 1.00 92.25 98 GLY A C 1
ATOM 720 O O . GLY A 1 98 ? -37.921 6.543 27.167 1.00 92.25 98 GLY A O 1
ATOM 721 N N . ASP A 1 99 ? -36.822 7.408 25.419 1.00 92.81 99 ASP A N 1
ATOM 722 C CA . ASP A 1 99 ? -37.826 7.088 24.391 1.00 92.81 99 ASP A CA 1
ATOM 723 C C . ASP A 1 99 ? -37.655 5.690 23.769 1.00 92.81 99 ASP A C 1
ATOM 725 O O . ASP A 1 99 ? -38.366 5.338 22.828 1.00 92.81 99 ASP A O 1
ATOM 729 N N . LYS A 1 100 ? -36.753 4.872 24.328 1.00 92.31 100 LYS A N 1
ATOM 730 C CA . LYS A 1 100 ? -36.441 3.495 23.918 1.00 92.31 100 LYS A CA 1
ATOM 731 C C . LYS A 1 100 ? -35.705 3.368 22.584 1.00 92.31 100 LYS A C 1
ATOM 733 O O . LYS A 1 100 ? -35.501 2.245 22.124 1.00 92.31 100 LYS A O 1
ATOM 738 N N . VAL A 1 101 ? -35.249 4.469 21.982 1.00 92.88 101 VAL A N 1
ATOM 739 C CA . VAL A 1 101 ? -34.294 4.391 20.871 1.00 92.88 101 VAL A CA 1
ATOM 740 C C . VAL A 1 101 ? -32.966 3.868 21.417 1.00 92.88 101 VAL A C 1
ATOM 742 O O . VAL A 1 101 ? -32.407 4.424 22.366 1.00 92.88 101 VAL A O 1
ATOM 745 N N . SER A 1 102 ? -32.462 2.787 20.825 1.00 92.62 102 SER A N 1
ATOM 746 C CA . SER A 1 102 ? -31.225 2.138 21.253 1.00 92.62 102 SER A CA 1
ATOM 747 C C . SER A 1 102 ? -30.149 2.168 20.175 1.00 92.62 102 SER A C 1
ATOM 749 O O . SER A 1 102 ? -30.435 2.089 18.978 1.00 92.62 102 SER A O 1
ATOM 751 N N . HIS A 1 103 ? -28.898 2.212 20.614 1.00 94.31 103 HIS A N 1
ATOM 752 C CA . HIS A 1 103 ? -27.729 2.010 19.773 1.00 94.31 103 HIS A CA 1
ATOM 753 C C . HIS A 1 103 ? -26.733 1.115 20.506 1.00 94.31 103 HIS A C 1
ATOM 755 O O . HIS A 1 103 ? -26.539 1.260 21.713 1.00 94.31 103 HIS A O 1
ATOM 761 N N . THR A 1 104 ? -26.107 0.207 19.767 1.00 95.88 104 THR A N 1
ATOM 762 C CA . THR A 1 104 ? -25.065 -0.671 20.287 1.00 95.88 104 THR A CA 1
ATOM 763 C C . THR A 1 104 ? -23.824 -0.477 19.440 1.00 95.88 104 THR A C 1
ATOM 765 O O . THR A 1 104 ? -23.850 -0.748 18.242 1.00 95.88 104 THR A O 1
ATOM 768 N N . GLU A 1 105 ? -22.748 -0.041 20.081 1.00 95.38 105 GLU A N 1
ATOM 769 C CA . GLU A 1 105 ? -21.428 0.048 19.470 1.00 95.38 105 GLU A CA 1
ATOM 770 C C . GLU A 1 105 ? -20.610 -1.168 19.883 1.00 95.38 105 GLU A C 1
ATOM 772 O O . GLU A 1 105 ? -20.677 -1.615 21.029 1.00 95.38 105 GLU A O 1
ATOM 777 N N . SER A 1 106 ? -19.839 -1.727 18.953 1.00 94.19 106 SER A N 1
ATOM 778 C CA . SER A 1 106 ? -18.914 -2.822 19.246 1.00 94.19 106 SER A CA 1
ATOM 779 C C . SER A 1 106 ? -17.541 -2.531 18.667 1.00 94.19 106 SER A C 1
ATOM 781 O O . SER A 1 106 ? -17.418 -2.211 17.487 1.00 94.19 106 SER A O 1
ATOM 783 N N . TRP A 1 107 ? -16.499 -2.678 19.479 1.00 94.06 107 TRP A N 1
ATOM 784 C CA . TRP A 1 107 ? -15.131 -2.473 19.025 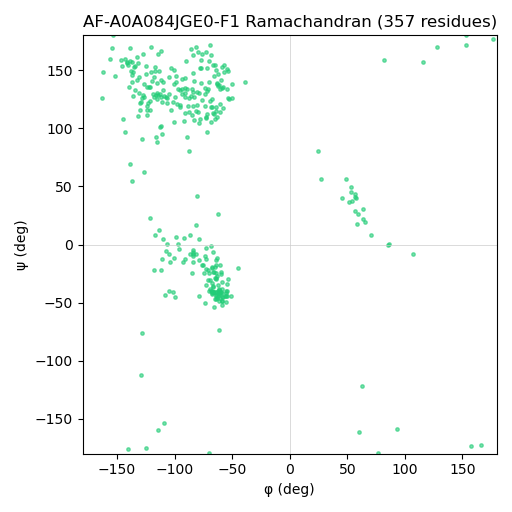1.00 94.06 107 TRP A CA 1
ATOM 785 C C . TRP A 1 107 ? -14.142 -3.408 19.705 1.00 94.06 107 TRP A C 1
ATOM 787 O O . TRP A 1 107 ? -14.332 -3.881 20.826 1.00 94.06 107 TRP A O 1
ATOM 797 N N . LYS A 1 108 ? -13.043 -3.662 18.994 1.00 91.31 108 LYS A N 1
ATOM 798 C CA . LYS A 1 108 ? -11.957 -4.521 19.457 1.00 91.31 108 LYS A CA 1
ATOM 799 C C . LYS A 1 108 ? -10.802 -3.689 19.992 1.00 91.31 108 LYS A C 1
ATOM 801 O O . LYS A 1 108 ? -10.557 -2.597 19.492 1.00 91.31 108 LYS A O 1
ATOM 806 N N . PHE A 1 109 ? -10.069 -4.232 20.954 1.00 92.06 109 PHE A N 1
ATOM 807 C CA . PHE A 1 109 ? -8.791 -3.703 21.432 1.00 92.06 109 PHE A CA 1
ATOM 808 C C . PHE A 1 109 ? -7.953 -4.837 22.036 1.00 92.06 109 PHE A C 1
ATOM 810 O O . PHE A 1 109 ? -8.448 -5.947 22.250 1.00 92.06 109 PHE A O 1
ATOM 817 N N . THR A 1 110 ? -6.681 -4.568 22.313 1.00 93.00 110 THR A N 1
ATOM 818 C CA . THR A 1 110 ? -5.755 -5.546 22.897 1.00 93.00 110 THR A CA 1
ATOM 819 C C . THR A 1 110 ? -5.329 -5.091 24.288 1.00 93.00 110 THR A C 1
ATOM 821 O O . THR A 1 110 ? -4.798 -3.993 24.444 1.00 93.00 110 THR A O 1
ATOM 824 N N . ILE A 1 111 ? -5.519 -5.941 25.298 1.00 95.12 111 ILE A N 1
ATOM 825 C CA . ILE A 1 111 ? -4.820 -5.802 26.578 1.00 95.12 111 ILE A CA 1
ATOM 826 C C . ILE A 1 111 ? -3.412 -6.349 26.396 1.00 95.12 111 ILE A C 1
ATOM 828 O O . ILE A 1 111 ? -3.238 -7.460 25.892 1.00 95.12 111 ILE A O 1
ATOM 832 N N . GLY A 1 112 ? -2.404 -5.587 26.810 1.00 92.44 112 GLY A N 1
ATOM 833 C CA . GLY A 1 112 ? -1.017 -5.955 26.544 1.00 92.44 112 GLY A CA 1
ATOM 834 C C . GLY A 1 112 ? -0.478 -5.325 25.271 1.00 92.44 112 GLY A C 1
ATOM 835 O O . GLY A 1 112 ? -0.974 -4.306 24.791 1.00 92.44 112 GLY A O 1
ATOM 836 N N . LYS A 1 113 ? 0.582 -5.926 24.735 1.00 87.38 113 LYS A N 1
ATOM 837 C CA . LYS A 1 113 ? 1.199 -5.510 23.472 1.00 87.38 113 LYS A CA 1
ATOM 838 C C . LYS A 1 113 ? 0.551 -6.286 22.330 1.00 87.38 113 LYS A C 1
ATOM 840 O O . LYS A 1 113 ? 0.462 -7.508 22.396 1.00 87.38 113 LYS A O 1
ATOM 845 N N . SER A 1 114 ? 0.130 -5.592 21.276 1.00 77.75 114 SER A N 1
ATOM 846 C CA . SER A 1 114 ? -0.324 -6.281 20.067 1.00 77.75 114 SER A CA 1
ATOM 847 C C . SER A 1 114 ? 0.856 -6.944 19.356 1.00 77.75 114 SER A C 1
ATOM 849 O O . SER A 1 114 ? 1.931 -6.353 19.241 1.00 77.75 114 SER A O 1
ATOM 851 N N . SER A 1 115 ? 0.649 -8.156 18.837 1.00 69.88 115 SER A N 1
ATOM 852 C CA . SER A 1 115 ? 1.606 -8.816 17.939 1.00 69.88 115 SER A CA 1
ATOM 853 C C . SER A 1 115 ? 1.660 -8.152 16.557 1.00 69.88 115 SER A C 1
ATOM 855 O O . SER A 1 115 ? 2.663 -8.283 15.857 1.00 69.88 115 SER A O 1
ATOM 857 N N . PHE A 1 116 ? 0.601 -7.424 16.181 1.00 66.19 116 PHE A N 1
ATOM 858 C CA . PHE A 1 116 ? 0.451 -6.784 14.875 1.00 66.19 116 PHE A CA 1
ATOM 859 C C . PHE A 1 116 ? -0.160 -5.387 15.007 1.00 66.19 116 PHE A C 1
ATOM 861 O O . PHE A 1 116 ? -1.155 -5.190 15.702 1.00 66.19 116 PHE A O 1
ATOM 868 N N . THR A 1 117 ? 0.403 -4.421 14.294 1.00 70.19 117 THR A N 1
ATOM 869 C CA . THR A 1 117 ? -0.176 -3.081 14.168 1.00 70.19 117 THR A CA 1
ATOM 870 C C . THR A 1 117 ? -0.745 -2.957 12.767 1.00 70.19 117 THR A C 1
ATOM 872 O O . THR A 1 117 ? -0.014 -3.137 11.794 1.00 70.19 117 THR A O 1
ATOM 875 N N . ALA A 1 118 ? -2.043 -2.679 12.660 1.00 74.38 118 ALA A N 1
ATOM 876 C CA . ALA A 1 118 ? -2.640 -2.329 11.380 1.00 74.38 118 ALA A CA 1
ATOM 877 C C . ALA A 1 118 ? -2.170 -0.926 10.979 1.00 74.38 118 ALA A C 1
ATOM 879 O O . ALA A 1 118 ? -2.217 -0.002 11.794 1.00 74.38 118 ALA A O 1
ATOM 880 N N . TYR A 1 119 ? -1.730 -0.790 9.733 1.00 79.69 119 TYR A N 1
ATOM 881 C CA . TYR A 1 119 ? -1.387 0.484 9.119 1.00 79.69 119 TYR A CA 1
ATOM 882 C C . TYR A 1 119 ? -2.286 0.692 7.909 1.00 79.69 119 TYR A C 1
ATOM 884 O O . TYR A 1 119 ? -2.535 -0.250 7.156 1.00 79.69 119 TYR A O 1
ATOM 892 N N . PHE A 1 120 ? -2.736 1.922 7.709 1.00 82.25 120 PHE A N 1
ATOM 893 C CA . PHE A 1 120 ? -3.567 2.319 6.585 1.00 82.25 120 PHE A CA 1
ATOM 894 C C . PHE A 1 120 ? -2.825 3.356 5.752 1.00 82.25 120 PHE A C 1
ATOM 896 O O . PHE A 1 120 ? -2.078 4.189 6.271 1.00 82.25 120 PHE A O 1
ATOM 903 N N . GLY A 1 121 ? -3.015 3.293 4.444 1.00 87.81 121 GLY A N 1
ATOM 904 C CA . GLY A 1 121 ? -2.293 4.138 3.515 1.00 87.81 121 GLY A CA 1
ATOM 905 C C . GLY A 1 121 ? -2.629 3.819 2.072 1.00 87.81 121 GLY A C 1
ATOM 906 O O . GLY A 1 121 ? -3.388 2.891 1.793 1.00 87.81 121 GLY A O 1
ATOM 907 N N . GLN A 1 122 ? -2.045 4.601 1.171 1.00 88.19 122 GLN A N 1
ATOM 908 C CA . GLN A 1 122 ? -2.183 4.445 -0.274 1.00 88.19 122 GLN A CA 1
ATOM 909 C C . GLN A 1 122 ? -0.850 3.970 -0.860 1.00 88.19 122 GLN A C 1
ATOM 911 O O . GLN A 1 122 ? 0.191 4.520 -0.521 1.00 88.19 122 GLN A O 1
ATOM 916 N N . LEU A 1 123 ? -0.865 2.954 -1.722 1.00 92.44 123 LEU A N 1
ATOM 917 C CA . LEU A 1 123 ? 0.338 2.410 -2.376 1.00 92.44 123 LEU A CA 1
ATOM 918 C C . LEU A 1 123 ? 0.428 2.758 -3.863 1.00 92.44 123 LEU A C 1
ATOM 920 O O . LEU A 1 123 ? 1.426 2.427 -4.497 1.00 92.44 123 LEU A O 1
ATOM 924 N N . HIS A 1 124 ? -0.605 3.384 -4.419 1.00 93.44 124 HIS A N 1
ATOM 925 C CA . HIS A 1 124 ? -0.670 3.741 -5.827 1.00 93.44 124 HIS A CA 1
ATOM 926 C C . HIS A 1 124 ? -1.099 5.206 -5.953 1.00 93.44 124 HIS A C 1
ATOM 928 O O . HIS A 1 124 ? -2.229 5.559 -5.613 1.00 93.44 124 HIS A O 1
ATOM 934 N N . GLY A 1 125 ? -0.184 6.070 -6.389 1.00 91.38 125 GLY A N 1
ATOM 935 C CA . GLY A 1 125 ? -0.448 7.497 -6.559 1.00 91.38 125 GLY A CA 1
ATOM 936 C C . GLY A 1 125 ? 0.588 8.168 -7.452 1.00 91.38 125 GLY A C 1
ATOM 937 O O . GLY A 1 125 ? 1.748 7.768 -7.457 1.00 91.38 125 GLY A O 1
ATOM 938 N N . HIS A 1 126 ? 0.169 9.196 -8.185 1.00 94.88 126 HIS A N 1
ATOM 939 C CA . HIS A 1 126 ? 0.982 9.867 -9.202 1.00 94.88 126 HIS A CA 1
ATOM 940 C C . HIS A 1 126 ? 1.234 11.324 -8.822 1.00 94.88 126 HIS A C 1
ATOM 942 O O . HIS A 1 126 ? 0.426 11.951 -8.132 1.00 94.88 126 HIS A O 1
ATOM 948 N N . THR A 1 127 ? 2.350 11.868 -9.292 1.00 95.00 127 THR A N 1
ATOM 949 C CA . THR A 1 127 ? 2.757 13.262 -9.112 1.00 95.00 127 THR A CA 1
ATOM 950 C C . THR A 1 127 ? 3.020 13.911 -10.469 1.00 95.00 127 THR A C 1
ATOM 952 O O . THR A 1 127 ? 2.819 13.316 -11.529 1.00 95.00 127 THR A O 1
ATOM 955 N N . ASN A 1 128 ? 3.502 15.151 -10.454 1.00 94.81 128 ASN A N 1
ATOM 956 C CA . ASN A 1 128 ? 3.916 15.866 -11.655 1.00 94.81 128 ASN A CA 1
ATOM 957 C C . ASN A 1 128 ? 5.175 15.290 -12.336 1.00 94.81 128 ASN A C 1
ATOM 959 O O . ASN A 1 128 ? 5.584 15.825 -13.367 1.00 94.81 128 ASN A O 1
ATOM 963 N N . TYR A 1 129 ? 5.795 14.236 -11.791 1.00 94.88 129 TYR A N 1
ATOM 964 C CA . TYR A 1 129 ? 6.818 13.469 -12.506 1.00 94.88 129 TYR A CA 1
ATOM 965 C C . TYR A 1 129 ? 6.231 12.546 -13.581 1.00 94.88 129 TYR A C 1
ATOM 967 O O . TYR A 1 129 ? 6.969 12.136 -14.476 1.00 94.88 129 TYR A O 1
ATOM 975 N N . SER A 1 130 ? 4.928 12.248 -13.543 1.00 96.12 130 SER A N 1
ATOM 976 C CA . SER A 1 130 ? 4.222 11.594 -14.644 1.00 96.12 130 SER A CA 1
ATOM 977 C C . SER A 1 130 ? 2.941 12.332 -15.035 1.00 96.12 130 SER A C 1
ATOM 979 O O . SER A 1 130 ? 3.014 13.421 -15.604 1.00 96.12 130 SER A O 1
ATOM 981 N N . ASP A 1 131 ? 1.775 11.744 -14.800 1.00 93.12 131 ASP A N 1
ATOM 982 C CA . ASP A 1 131 ? 0.467 12.259 -15.206 1.00 93.12 131 ASP A CA 1
ATOM 983 C C . ASP A 1 131 ? -0.397 12.737 -14.029 1.00 93.12 131 ASP A C 1
ATOM 985 O O . ASP A 1 131 ? -1.533 13.167 -14.228 1.00 93.12 131 ASP A O 1
ATOM 989 N N . GLY A 1 132 ? 0.157 12.733 -12.815 1.00 91.19 132 GLY A N 1
ATOM 990 C CA . GLY A 1 132 ? -0.481 13.279 -11.626 1.00 91.19 132 GLY A CA 1
ATOM 991 C C . GLY A 1 132 ? -0.347 14.797 -11.497 1.00 91.19 132 GLY A C 1
ATOM 992 O O . GLY A 1 132 ? 0.418 15.473 -12.191 1.00 91.19 132 GLY A O 1
ATOM 993 N N . SER A 1 133 ? -1.090 15.352 -10.541 1.00 88.56 133 SER A N 1
ATOM 994 C CA . SER A 1 133 ? -1.017 16.768 -10.170 1.00 88.56 133 SER A CA 1
ATOM 995 C C . SER A 1 133 ? -0.270 16.971 -8.854 1.00 88.56 133 SER A C 1
ATOM 997 O O . SER A 1 133 ? -0.458 16.201 -7.915 1.00 88.56 133 SER A O 1
ATOM 999 N N . GLY A 1 134 ? 0.484 18.067 -8.751 1.00 93.69 134 GLY A N 1
ATOM 1000 C CA . GLY A 1 134 ? 1.259 18.396 -7.551 1.00 93.69 134 GLY A CA 1
ATOM 1001 C C . GLY A 1 134 ? 2.595 17.656 -7.488 1.00 93.69 134 GLY A C 1
ATOM 1002 O O . GLY A 1 134 ? 2.809 16.655 -8.166 1.00 93.69 134 GLY A O 1
ATOM 1003 N N . SER A 1 135 ? 3.527 18.190 -6.707 1.00 95.25 135 SER A N 1
ATOM 1004 C CA . SER A 1 135 ? 4.853 17.593 -6.532 1.00 95.25 135 SER A CA 1
ATOM 1005 C C . SER A 1 135 ? 4.858 16.493 -5.468 1.00 95.25 135 SER A C 1
ATOM 1007 O O . SER A 1 135 ? 3.984 16.447 -4.600 1.00 95.25 135 SER A O 1
ATOM 1009 N N . VAL A 1 136 ? 5.900 15.652 -5.466 1.00 94.62 136 VAL A N 1
ATOM 1010 C CA . VAL A 1 136 ? 6.176 14.717 -4.356 1.00 94.62 136 VAL A CA 1
ATOM 1011 C C . VAL A 1 136 ? 6.172 15.461 -3.016 1.00 94.62 136 VAL A C 1
ATOM 1013 O O . VAL A 1 136 ? 5.527 15.024 -2.065 1.00 94.62 136 VAL A O 1
ATOM 1016 N N . LYS A 1 137 ? 6.801 16.640 -2.947 1.00 94.88 137 LYS A N 1
ATOM 1017 C CA . LYS A 1 137 ? 6.796 17.499 -1.757 1.00 94.88 137 LYS A CA 1
ATOM 1018 C C . LYS A 1 137 ? 5.387 17.915 -1.324 1.00 94.88 137 LYS A C 1
ATOM 1020 O O . LYS A 1 137 ? 5.109 17.901 -0.127 1.00 94.88 137 LYS A O 1
ATOM 1025 N N . ASP A 1 138 ? 4.505 18.266 -2.258 1.00 94.75 138 ASP A N 1
ATOM 1026 C CA . ASP A 1 138 ? 3.116 18.625 -1.938 1.00 94.75 138 ASP A CA 1
ATOM 1027 C C . ASP A 1 138 ? 2.363 17.429 -1.352 1.00 94.75 138 ASP A C 1
ATOM 1029 O O . ASP A 1 138 ? 1.711 17.561 -0.316 1.00 94.75 138 ASP A O 1
ATOM 1033 N N . GLY A 1 139 ? 2.520 16.246 -1.952 1.00 93.75 139 GLY A N 1
ATOM 1034 C CA . GLY A 1 139 ? 1.928 15.011 -1.443 1.00 93.75 139 GLY A CA 1
ATOM 1035 C C . GLY A 1 139 ? 2.454 14.621 -0.056 1.00 93.75 139 GLY A C 1
ATOM 1036 O O . GLY A 1 139 ? 1.680 14.209 0.807 1.00 93.75 139 GLY A O 1
ATOM 1037 N N . LEU A 1 140 ? 3.754 14.792 0.200 1.00 95.31 140 LEU A N 1
ATOM 1038 C CA . LEU A 1 140 ? 4.364 14.548 1.512 1.00 95.31 140 LEU A CA 1
ATOM 1039 C C . LEU A 1 140 ? 3.877 15.552 2.564 1.00 95.31 140 LEU A C 1
ATOM 1041 O O . LEU A 1 140 ? 3.549 15.163 3.685 1.00 95.31 140 LEU A O 1
ATOM 1045 N N . ASN A 1 141 ? 3.780 16.833 2.206 1.00 95.12 141 ASN A N 1
ATOM 1046 C CA . ASN A 1 141 ? 3.215 17.860 3.079 1.00 95.12 141 ASN A CA 1
ATOM 1047 C C . ASN A 1 141 ? 1.751 17.563 3.403 1.00 95.12 141 ASN A C 1
ATOM 1049 O O . ASN A 1 141 ? 1.347 17.685 4.557 1.00 95.12 141 ASN A O 1
ATOM 1053 N N . TYR A 1 142 ? 0.964 17.142 2.412 1.00 92.94 142 TYR A N 1
ATOM 1054 C CA . TYR A 1 142 ? -0.403 16.695 2.640 1.00 92.94 142 TYR A CA 1
ATOM 1055 C C . TYR A 1 142 ? -0.423 15.519 3.618 1.00 92.94 142 TYR A C 1
ATOM 1057 O O . TYR A 1 142 ? -1.062 15.621 4.662 1.00 92.94 142 TYR A O 1
ATOM 1065 N N . LEU A 1 143 ? 0.368 14.468 3.360 1.00 92.25 143 LEU A N 1
ATOM 1066 C CA . LEU A 1 143 ? 0.478 13.314 4.250 1.00 92.25 143 LEU A CA 1
ATOM 1067 C C . LEU A 1 143 ? 0.857 13.722 5.675 1.00 92.25 143 LEU A C 1
ATOM 1069 O O . LEU A 1 143 ? 0.305 13.147 6.596 1.00 92.25 143 LEU A O 1
ATOM 1073 N N . ALA A 1 144 ? 1.750 14.688 5.907 1.00 93.19 144 ALA A N 1
ATOM 1074 C CA . ALA A 1 144 ? 2.079 15.149 7.264 1.00 93.19 144 ALA A CA 1
ATOM 1075 C C . ALA A 1 144 ? 0.896 15.803 7.995 1.00 93.19 144 ALA A C 1
ATOM 1077 O O . ALA A 1 144 ? 0.822 15.709 9.216 1.00 93.19 144 ALA A O 1
ATOM 1078 N N . ASN A 1 145 ? -0.024 16.431 7.262 1.00 91.56 145 ASN A N 1
ATOM 1079 C CA . ASN A 1 145 ? -1.092 17.261 7.819 1.00 91.56 145 ASN A CA 1
ATOM 1080 C C . ASN A 1 145 ? -2.484 16.612 7.773 1.00 91.56 145 ASN A C 1
ATOM 1082 O O . ASN A 1 145 ? -3.442 17.237 8.222 1.00 91.56 145 ASN A O 1
ATOM 1086 N N . ILE A 1 146 ? -2.619 15.379 7.263 1.00 83.69 146 ILE A N 1
ATOM 1087 C CA . ILE A 1 146 ? -3.870 14.613 7.394 1.00 83.69 146 ILE A CA 1
ATOM 1088 C C . ILE A 1 146 ? -4.246 14.545 8.892 1.00 83.69 146 ILE A C 1
ATOM 1090 O O . ILE A 1 146 ? -3.363 14.255 9.707 1.00 83.69 146 ILE A O 1
ATOM 1094 N N . PRO A 1 147 ? -5.502 14.794 9.284 1.00 82.88 147 PRO A N 1
ATOM 1095 C CA . PRO A 1 147 ? -5.937 14.647 10.672 1.00 82.88 147 PRO A CA 1
ATOM 1096 C C . PRO A 1 147 ? -5.640 13.248 11.250 1.00 82.88 147 PRO A C 1
ATOM 1098 O O . PRO A 1 147 ? -5.541 12.262 10.515 1.00 82.88 147 PRO A O 1
ATOM 1101 N N . GLU A 1 148 ? -5.426 13.131 12.562 1.00 78.19 148 GLU A N 1
ATOM 1102 C CA . GLU A 1 148 ? -5.102 11.829 13.176 1.00 78.19 148 GLU A CA 1
ATOM 1103 C C . GLU A 1 148 ? -6.290 10.857 13.105 1.00 78.19 148 GLU A C 1
ATOM 1105 O O . GLU A 1 148 ? -6.095 9.653 12.921 1.00 78.19 148 GLU A O 1
ATOM 1110 N N . GLU A 1 149 ? -7.512 11.387 13.180 1.00 72.00 149 GLU A N 1
ATOM 1111 C CA . GLU A 1 149 ? -8.776 10.656 13.098 1.00 72.00 149 GLU A CA 1
ATOM 1112 C C . GLU A 1 149 ? -9.001 9.957 11.749 1.00 72.00 149 GLU A C 1
ATOM 1114 O O . GLU A 1 149 ? -9.635 8.900 11.715 1.00 72.00 149 GLU A O 1
ATOM 1119 N N . ASP A 1 150 ? -8.410 10.471 10.666 1.00 74.38 150 ASP A N 1
ATOM 1120 C CA . ASP A 1 150 ? -8.452 9.846 9.336 1.00 74.38 150 ASP A CA 1
ATOM 1121 C C . ASP A 1 150 ? -7.558 8.600 9.258 1.00 74.38 150 ASP A C 1
ATOM 1123 O O . ASP A 1 150 ? -7.623 7.826 8.302 1.00 74.38 150 ASP A O 1
ATOM 1127 N N . ASN A 1 151 ? -6.729 8.374 10.286 1.00 76.94 151 ASN A N 1
ATOM 1128 C CA . ASN A 1 151 ? -5.986 7.142 10.508 1.00 76.94 151 ASN A CA 1
ATOM 1129 C C . ASN A 1 151 ? -5.131 6.714 9.300 1.00 76.94 151 ASN A C 1
ATOM 1131 O O . ASN A 1 151 ? -4.976 5.525 9.053 1.00 76.94 151 ASN A O 1
ATOM 1135 N N . VAL A 1 152 ? -4.522 7.662 8.583 1.00 84.38 152 VAL A N 1
ATOM 1136 C CA . VAL A 1 152 ? -3.550 7.394 7.507 1.00 84.38 152 VAL A CA 1
ATOM 1137 C C . VAL A 1 152 ? -2.125 7.415 8.067 1.00 84.38 152 VAL A C 1
ATOM 1139 O O . VAL A 1 152 ? -1.729 8.363 8.748 1.00 84.38 152 VAL A O 1
ATOM 1142 N N . GLN A 1 153 ? -1.328 6.381 7.783 1.00 89.88 153 GLN A N 1
ATOM 1143 C CA . GLN A 1 153 ? 0.057 6.243 8.253 1.00 89.88 153 GLN A CA 1
ATOM 1144 C C . GLN A 1 153 ? 1.101 6.202 7.144 1.00 89.88 153 GLN A C 1
ATOM 1146 O O . GLN A 1 153 ? 2.268 6.487 7.429 1.00 89.88 153 GLN A O 1
ATOM 1151 N N . PHE A 1 154 ? 0.735 5.845 5.913 1.00 92.94 154 PHE A N 1
ATOM 1152 C CA . PHE A 1 154 ? 1.713 5.797 4.835 1.00 92.94 154 PHE A CA 1
ATOM 1153 C C . PHE A 1 154 ? 1.165 6.167 3.458 1.00 92.94 154 PHE A C 1
ATOM 1155 O O . PHE A 1 154 ? -0.034 6.079 3.199 1.00 92.94 154 PHE A O 1
ATOM 1162 N N . VAL A 1 155 ? 2.078 6.552 2.568 1.00 93.94 155 VAL A N 1
ATOM 1163 C CA . VAL A 1 155 ? 1.827 6.715 1.133 1.00 93.94 155 VAL A CA 1
ATOM 1164 C C . VAL A 1 155 ? 2.960 6.077 0.329 1.00 93.94 155 VAL A C 1
ATOM 1166 O O . VAL A 1 155 ? 4.099 6.017 0.792 1.00 93.94 155 VAL A O 1
ATOM 1169 N N . SER A 1 156 ? 2.676 5.648 -0.892 1.00 93.88 156 SER A N 1
ATOM 1170 C CA . SER A 1 156 ? 3.674 5.489 -1.936 1.00 93.88 156 SER A CA 1
ATOM 1171 C C . SER A 1 156 ? 3.277 6.330 -3.134 1.00 93.88 156 SER A C 1
ATOM 1173 O O . SER A 1 156 ? 2.113 6.342 -3.531 1.00 93.88 156 SER A O 1
ATOM 1175 N N . PHE A 1 157 ? 4.261 7.023 -3.690 1.00 94.06 157 PHE A N 1
ATOM 1176 C CA . PHE A 1 157 ? 4.147 7.597 -5.018 1.00 94.06 157 PHE A CA 1
ATOM 1177 C C . PHE A 1 157 ? 4.766 6.592 -5.987 1.00 94.06 157 PHE A C 1
ATOM 1179 O O . PHE A 1 157 ? 5.873 6.097 -5.736 1.00 94.06 157 PHE A O 1
ATOM 1186 N N . THR A 1 158 ? 4.076 6.317 -7.083 1.00 96.88 158 THR A N 1
ATOM 1187 C CA . THR A 1 158 ? 4.414 5.311 -8.089 1.00 96.88 158 THR A CA 1
ATOM 1188 C C . THR A 1 158 ? 4.199 5.875 -9.487 1.00 96.88 158 THR A C 1
ATOM 1190 O O . THR A 1 158 ? 3.465 5.311 -10.291 1.00 96.88 158 THR A O 1
ATOM 1193 N N . ASP A 1 159 ? 4.835 7.011 -9.773 1.00 97.75 159 ASP A N 1
ATOM 1194 C CA . ASP A 1 159 ? 4.766 7.647 -11.085 1.00 97.75 159 ASP A CA 1
ATOM 1195 C C . ASP A 1 159 ? 5.146 6.687 -12.226 1.00 97.75 159 ASP A C 1
ATOM 1197 O O . ASP A 1 159 ? 5.978 5.783 -12.073 1.00 97.75 159 ASP A O 1
ATOM 1201 N N . HIS A 1 160 ? 4.551 6.902 -13.400 1.00 97.75 160 HIS A N 1
ATOM 1202 C CA . HIS A 1 160 ? 4.823 6.091 -14.579 1.00 97.75 160 HIS A CA 1
ATOM 1203 C C . HIS A 1 160 ? 6.306 6.175 -14.979 1.00 97.75 160 HIS A C 1
ATOM 1205 O O . HIS A 1 160 ? 6.794 7.203 -15.452 1.00 97.75 160 HIS A O 1
ATOM 1211 N N . SER A 1 161 ? 7.021 5.055 -14.876 1.00 97.88 161 SER A N 1
ATOM 1212 C CA . SER A 1 161 ? 8.472 4.960 -15.123 1.00 97.88 161 SER A CA 1
ATOM 1213 C C . SER A 1 161 ? 8.926 5.494 -16.483 1.00 97.88 161 SER A C 1
ATOM 1215 O O . SER A 1 161 ? 10.035 5.998 -16.619 1.00 97.88 161 SER A O 1
ATOM 1217 N N . ASN A 1 162 ? 8.075 5.426 -17.508 1.00 97.38 162 ASN A N 1
ATOM 1218 C CA . ASN A 1 162 ? 8.396 5.891 -18.860 1.00 97.38 162 ASN A CA 1
ATOM 1219 C C . ASN A 1 162 ? 8.445 7.424 -19.004 1.00 97.38 162 ASN A C 1
ATOM 1221 O O . ASN A 1 162 ? 8.651 7.898 -20.121 1.00 97.38 162 ASN A O 1
ATOM 1225 N N . TYR A 1 163 ? 8.143 8.174 -17.942 1.00 97.56 163 TYR A N 1
ATOM 1226 C CA . TYR A 1 163 ? 8.326 9.627 -17.872 1.00 97.56 163 TYR A CA 1
ATOM 1227 C C . TYR A 1 163 ? 9.694 9.998 -17.279 1.00 97.56 163 TYR A C 1
ATOM 1229 O O . TYR A 1 163 ? 10.152 11.124 -17.448 1.00 97.56 163 TYR A O 1
ATOM 1237 N N . PHE A 1 164 ? 10.376 9.043 -16.637 1.00 97.75 164 PHE A N 1
ATOM 1238 C CA . PHE A 1 164 ? 11.708 9.239 -16.065 1.00 97.75 164 PHE A CA 1
ATOM 1239 C C . PHE A 1 164 ? 12.812 9.060 -17.109 1.00 97.75 164 PHE A C 1
ATOM 1241 O O . PHE A 1 164 ? 13.953 9.426 -16.856 1.00 97.75 164 PHE A O 1
ATOM 1248 N N . ASP A 1 165 ? 12.519 8.470 -18.264 1.00 97.56 165 ASP A N 1
ATOM 1249 C CA . ASP A 1 165 ? 13.456 8.294 -19.371 1.00 97.56 165 ASP A CA 1
ATOM 1250 C C . ASP A 1 165 ? 12.760 8.521 -20.725 1.00 97.56 165 ASP A C 1
ATOM 1252 O O . ASP A 1 165 ? 11.601 8.932 -20.788 1.00 97.56 165 ASP A O 1
ATOM 1256 N N . THR A 1 166 ? 13.475 8.308 -21.832 1.00 96.50 166 THR A N 1
ATOM 1257 C CA . THR A 1 166 ? 12.947 8.562 -23.183 1.00 96.50 166 THR A CA 1
ATOM 1258 C C . THR A 1 166 ? 13.099 7.342 -24.078 1.00 96.50 166 THR A C 1
ATOM 1260 O O . THR A 1 166 ? 13.886 6.445 -23.795 1.00 96.50 166 THR A O 1
ATOM 1263 N N . LYS A 1 167 ? 12.378 7.306 -25.202 1.00 95.44 167 LYS A N 1
ATOM 1264 C CA . LYS A 1 167 ? 12.536 6.239 -26.208 1.00 95.44 167 LYS A CA 1
ATOM 1265 C C . LYS A 1 167 ? 13.910 6.234 -26.880 1.00 95.44 167 LYS A C 1
ATOM 1267 O O . LYS A 1 167 ? 14.359 5.171 -27.294 1.00 95.44 167 LYS A O 1
ATOM 1272 N N . ASP A 1 168 ? 14.556 7.395 -26.977 1.00 96.81 168 ASP A N 1
ATOM 1273 C CA . ASP A 1 168 ? 15.872 7.538 -27.613 1.00 96.81 168 ASP A CA 1
ATOM 1274 C C . ASP A 1 168 ? 17.019 7.229 -26.641 1.00 96.81 168 ASP A C 1
ATOM 1276 O O . ASP A 1 168 ? 18.107 6.835 -27.055 1.00 96.81 168 ASP A O 1
ATOM 1280 N N . ALA A 1 169 ? 16.764 7.371 -25.339 1.00 96.56 169 ALA A N 1
ATOM 1281 C CA . ALA A 1 169 ? 17.691 7.034 -24.268 1.00 96.56 169 ALA A CA 1
ATOM 1282 C C . ALA A 1 169 ? 16.943 6.342 -23.112 1.00 96.56 169 ALA A C 1
ATOM 1284 O O . ALA A 1 169 ? 16.760 6.950 -22.051 1.00 96.56 169 ALA A O 1
ATOM 1285 N N . PRO A 1 170 ? 16.462 5.101 -23.311 1.00 97.88 170 PRO A N 1
ATOM 1286 C CA . PRO A 1 170 ? 15.820 4.346 -22.249 1.00 97.88 170 PRO A CA 1
ATOM 1287 C C . PRO A 1 170 ? 16.871 3.778 -21.300 1.00 97.88 170 PRO A C 1
ATOM 1289 O O . PRO A 1 170 ? 17.988 3.453 -21.715 1.00 97.88 170 PRO A O 1
ATOM 1292 N N . ASN A 1 171 ? 16.502 3.576 -20.039 1.00 98.50 171 ASN A N 1
ATOM 1293 C CA . ASN A 1 171 ? 17.374 2.844 -19.130 1.00 98.50 171 ASN A CA 1
ATOM 1294 C C . ASN A 1 171 ? 17.557 1.389 -19.626 1.00 98.50 171 ASN A C 1
ATOM 1296 O O . ASN A 1 171 ? 16.598 0.753 -20.097 1.00 98.50 171 ASN A O 1
ATOM 1300 N N . PRO A 1 172 ? 18.777 0.824 -19.546 1.00 98.00 172 PRO A N 1
ATOM 1301 C CA . PRO A 1 172 ? 18.984 -0.596 -19.796 1.00 98.00 172 PRO A CA 1
ATOM 1302 C C . PRO A 1 172 ? 18.259 -1.415 -18.725 1.00 98.00 172 PRO A C 1
ATOM 1304 O O . PRO A 1 172 ? 18.026 -0.948 -17.613 1.00 98.00 172 PRO A O 1
ATOM 1307 N N . LYS A 1 173 ? 17.884 -2.651 -19.047 1.00 97.12 173 LYS A N 1
ATOM 1308 C CA . LYS A 1 173 ? 17.036 -3.475 -18.174 1.00 97.12 173 LYS A CA 1
ATOM 1309 C C . LYS A 1 173 ? 17.714 -3.807 -16.832 1.00 97.12 173 LYS A C 1
ATOM 1311 O O . LYS A 1 173 ? 17.051 -3.965 -15.814 1.00 97.12 173 LYS A O 1
ATOM 1316 N N . GLU A 1 174 ? 19.041 -3.872 -16.827 1.00 97.00 174 GLU A N 1
ATOM 1317 C CA . GLU A 1 174 ? 19.876 -4.110 -15.651 1.00 97.00 174 GLU A CA 1
ATOM 1318 C C . GLU A 1 174 ? 19.832 -2.934 -14.661 1.00 97.00 174 GLU A C 1
ATOM 1320 O O . GLU A 1 174 ? 20.104 -3.122 -13.475 1.00 97.00 174 GLU A O 1
ATOM 1325 N N . ALA A 1 175 ? 19.422 -1.743 -15.115 1.00 98.25 175 ALA A N 1
ATOM 1326 C CA . ALA A 1 175 ? 19.402 -0.531 -14.305 1.00 98.25 175 ALA A CA 1
ATOM 1327 C C . ALA A 1 175 ? 18.444 -0.593 -13.107 1.00 98.25 175 ALA A C 1
ATOM 1329 O O . ALA A 1 175 ? 18.595 0.189 -12.173 1.00 98.25 175 ALA A O 1
ATOM 1330 N N . LEU A 1 176 ? 17.484 -1.527 -13.098 1.00 98.38 176 LEU A N 1
ATOM 1331 C CA . LEU A 1 176 ? 16.609 -1.739 -11.942 1.00 98.38 176 LEU A CA 1
ATOM 1332 C C . LEU A 1 176 ? 17.415 -2.109 -10.687 1.00 98.38 176 LEU A C 1
ATOM 1334 O O . LEU A 1 176 ? 17.136 -1.600 -9.601 1.00 98.38 176 LEU A O 1
ATOM 1338 N N . ASN A 1 177 ? 18.431 -2.960 -10.866 1.00 97.75 177 ASN A N 1
ATOM 1339 C CA . ASN A 1 177 ? 19.263 -3.501 -9.789 1.00 97.75 177 ASN A CA 1
ATOM 1340 C C . ASN A 1 177 ? 20.648 -2.834 -9.728 1.00 97.75 177 ASN A C 1
ATOM 1342 O O . ASN A 1 177 ? 21.337 -2.951 -8.719 1.00 97.75 177 ASN A O 1
ATOM 1346 N N . ASP A 1 178 ? 21.049 -2.111 -10.778 1.00 97.38 178 ASP A N 1
ATOM 1347 C CA . ASP A 1 178 ? 22.271 -1.304 -10.811 1.00 97.38 178 ASP A CA 1
ATOM 1348 C C . ASP A 1 178 ? 21.966 0.135 -11.274 1.00 97.38 178 ASP A C 1
ATOM 1350 O O . ASP A 1 178 ? 22.022 0.439 -12.471 1.00 97.38 178 ASP A O 1
ATOM 1354 N N . PRO A 1 179 ? 21.667 1.063 -10.345 1.00 96.06 179 PRO A N 1
ATOM 1355 C CA . PRO A 1 179 ? 21.315 2.436 -10.697 1.00 96.06 179 PRO A CA 1
ATOM 1356 C C . PRO A 1 179 ? 22.459 3.207 -11.377 1.00 96.06 179 PRO A C 1
ATOM 1358 O O . PRO A 1 179 ? 22.214 4.264 -11.960 1.00 96.06 179 PRO A O 1
ATOM 1361 N N . SER A 1 180 ? 23.703 2.704 -11.352 1.00 97.56 180 SER A N 1
ATOM 1362 C CA . SER A 1 180 ? 24.815 3.326 -12.083 1.00 97.56 180 SER A CA 1
ATOM 1363 C C . SER A 1 180 ? 24.651 3.234 -13.605 1.00 97.56 180 SER A C 1
ATOM 1365 O O . SER A 1 180 ? 25.224 4.050 -14.327 1.00 97.56 180 SER A O 1
ATOM 1367 N N . LEU A 1 181 ? 23.826 2.294 -14.079 1.00 98.12 181 LEU A N 1
ATOM 1368 C CA . LEU A 1 181 ? 23.519 2.080 -15.493 1.00 98.12 181 LEU A CA 1
ATOM 1369 C C . LEU A 1 181 ? 22.359 2.942 -16.004 1.00 98.12 181 LEU A C 1
ATOM 1371 O O . LEU A 1 181 ? 22.090 2.955 -17.206 1.00 98.12 181 LEU A O 1
ATOM 1375 N N . MET A 1 182 ? 21.652 3.648 -15.118 1.00 98.50 182 MET A N 1
ATOM 1376 C CA . MET A 1 182 ? 20.603 4.581 -15.520 1.00 98.50 182 MET A CA 1
ATOM 1377 C C . MET A 1 182 ? 21.190 5.730 -16.337 1.00 98.50 182 MET A C 1
ATOM 1379 O O . MET A 1 182 ? 22.318 6.178 -16.115 1.00 98.50 182 MET A O 1
ATOM 1383 N N . THR A 1 183 ? 20.391 6.273 -17.253 1.00 98.06 183 THR A N 1
ATOM 1384 C CA . THR A 1 183 ? 20.770 7.513 -17.929 1.00 98.06 183 THR A CA 1
ATOM 1385 C C . THR A 1 183 ? 20.897 8.652 -16.907 1.00 98.06 183 THR A C 1
ATOM 1387 O O . THR A 1 183 ? 20.131 8.685 -15.940 1.00 98.06 183 THR A O 1
ATOM 1390 N N . PRO A 1 184 ? 21.816 9.622 -17.092 1.00 97.31 184 PRO A N 1
ATOM 1391 C CA . PRO A 1 184 ? 22.022 10.689 -16.110 1.00 97.31 184 PRO A CA 1
ATOM 1392 C C . PRO A 1 184 ? 20.751 11.481 -15.773 1.00 97.31 184 PRO A C 1
ATOM 1394 O O . PRO A 1 184 ? 20.511 11.777 -14.606 1.00 97.31 184 PRO A O 1
ATOM 1397 N N . GLY A 1 185 ? 19.919 11.781 -16.779 1.00 96.75 185 GLY A N 1
ATOM 1398 C CA . GLY A 1 185 ? 18.650 12.486 -16.580 1.00 96.75 185 GLY A CA 1
ATOM 1399 C C . GLY A 1 185 ? 17.654 11.668 -15.759 1.00 96.75 185 GLY A C 1
ATOM 1400 O O . GLY A 1 185 ? 17.113 12.169 -14.779 1.00 96.75 185 GLY A O 1
ATOM 1401 N N . SER A 1 186 ? 17.482 10.388 -16.100 1.00 98.00 186 SER A N 1
ATOM 1402 C CA . SER A 1 186 ? 16.605 9.490 -15.346 1.00 98.00 186 SER A CA 1
ATOM 1403 C C . SER A 1 186 ? 17.071 9.294 -13.909 1.00 98.00 186 SER A C 1
ATOM 1405 O O . SER A 1 186 ? 16.267 9.330 -12.977 1.00 98.00 186 SER A O 1
ATOM 1407 N N . ARG A 1 187 ? 18.386 9.139 -13.716 1.00 97.94 187 ARG A N 1
ATOM 1408 C CA . ARG A 1 187 ? 18.987 8.952 -12.396 1.00 97.94 187 ARG A CA 1
ATOM 1409 C C . ARG A 1 187 ? 18.782 10.170 -11.508 1.00 97.94 187 ARG A C 1
ATOM 1411 O O . ARG A 1 187 ? 18.394 9.996 -10.363 1.00 97.94 187 ARG A O 1
ATOM 1418 N N . ALA A 1 188 ? 18.976 11.376 -12.043 1.00 97.62 188 ALA A N 1
ATOM 1419 C CA . ALA A 1 188 ? 18.772 12.609 -11.289 1.00 97.62 188 ALA A CA 1
ATOM 1420 C C . ALA A 1 188 ? 17.329 12.732 -10.768 1.00 97.62 188 ALA A C 1
ATOM 1422 O O . ALA A 1 188 ? 17.133 13.015 -9.589 1.00 97.62 188 ALA A O 1
ATOM 1423 N N . ILE A 1 189 ? 16.332 12.448 -11.617 1.00 96.31 189 ILE A N 1
ATOM 1424 C CA . ILE A 1 189 ? 14.915 12.477 -11.223 1.00 96.31 189 ILE A CA 1
ATOM 1425 C C . ILE A 1 189 ? 14.634 11.414 -10.151 1.00 96.31 189 ILE A C 1
ATOM 1427 O O . ILE A 1 189 ? 14.017 11.707 -9.130 1.00 96.31 189 ILE A O 1
ATOM 1431 N N . TRP A 1 190 ? 15.107 10.180 -10.350 1.00 97.44 190 TRP A N 1
ATOM 1432 C CA . TRP A 1 190 ? 14.890 9.085 -9.400 1.00 97.44 190 TRP A CA 1
ATOM 1433 C C . TRP A 1 190 ? 15.567 9.321 -8.044 1.00 97.44 190 TRP A C 1
ATOM 1435 O O . TRP A 1 190 ? 14.982 9.041 -6.998 1.00 97.44 190 TRP A O 1
ATOM 1445 N N . GLU A 1 191 ? 16.789 9.854 -8.041 1.00 96.44 191 GLU A N 1
ATOM 1446 C CA . GLU A 1 191 ? 17.516 10.218 -6.823 1.00 96.44 191 GLU A CA 1
ATOM 1447 C C . GLU A 1 191 ? 16.785 11.326 -6.058 1.00 96.44 191 GLU A C 1
ATOM 1449 O O . GLU A 1 191 ? 16.570 11.179 -4.855 1.00 96.44 191 GLU A O 1
ATOM 1454 N N . GLU A 1 192 ? 16.334 12.381 -6.744 1.00 95.38 192 GLU A N 1
ATOM 1455 C CA . GLU A 1 192 ? 15.548 13.460 -6.136 1.00 95.38 192 GLU A CA 1
ATOM 1456 C C . GLU A 1 192 ? 14.250 12.926 -5.511 1.00 95.38 192 GLU A C 1
ATOM 1458 O O . GLU A 1 192 ? 13.948 13.202 -4.347 1.00 95.38 192 GLU A O 1
ATOM 1463 N N . TYR A 1 193 ? 13.511 12.108 -6.259 1.00 93.06 193 TYR A N 1
ATOM 1464 C CA . TYR A 1 193 ? 12.272 11.475 -5.816 1.00 93.06 193 TYR A CA 1
ATOM 1465 C C . TYR A 1 193 ? 12.468 10.675 -4.523 1.00 93.06 193 TYR A C 1
ATOM 1467 O O . TYR A 1 193 ? 11.725 10.822 -3.547 1.00 93.06 193 TYR A O 1
ATOM 1475 N N . ARG A 1 194 ? 13.495 9.818 -4.497 1.00 94.62 194 ARG A N 1
ATOM 1476 C CA . ARG A 1 194 ? 13.812 8.974 -3.340 1.00 94.62 194 ARG A CA 1
ATOM 1477 C C . ARG A 1 194 ? 14.283 9.798 -2.156 1.00 94.62 194 ARG A C 1
ATOM 1479 O O . ARG A 1 194 ? 13.881 9.500 -1.030 1.00 94.62 194 ARG A O 1
ATOM 1486 N N . GLU A 1 195 ? 15.085 10.828 -2.393 1.00 95.69 195 GLU A N 1
ATOM 1487 C CA . GLU A 1 195 ? 15.594 11.689 -1.332 1.00 95.69 195 GLU A CA 1
ATOM 1488 C C . GLU A 1 195 ? 14.471 12.451 -0.626 1.00 95.69 195 GLU A C 1
ATOM 1490 O O . GLU A 1 195 ? 14.433 12.479 0.602 1.00 95.69 195 GLU A O 1
ATOM 1495 N N . GLN A 1 196 ? 13.477 12.954 -1.366 1.00 95.25 196 GLN A N 1
ATOM 1496 C CA . GLN A 1 196 ? 12.298 13.582 -0.759 1.00 95.25 196 GLN A CA 1
ATOM 1497 C C . GLN A 1 196 ? 11.554 12.619 0.182 1.00 95.25 196 GLN A C 1
ATOM 1499 O O . GLN A 1 196 ? 11.220 12.985 1.312 1.00 95.25 196 GLN A O 1
ATOM 1504 N N . THR A 1 197 ? 11.343 11.363 -0.237 1.00 93.62 197 THR A N 1
ATOM 1505 C CA . THR A 1 197 ? 10.702 10.352 0.628 1.00 93.62 197 THR A CA 1
ATOM 1506 C C . THR A 1 197 ? 11.560 9.980 1.843 1.00 93.62 197 THR A C 1
ATOM 1508 O O . THR A 1 197 ? 11.023 9.784 2.936 1.00 93.62 197 THR A O 1
ATOM 1511 N N . ARG A 1 198 ? 12.891 9.925 1.690 1.00 94.44 198 ARG A N 1
ATOM 1512 C CA . ARG A 1 198 ? 13.836 9.638 2.778 1.00 94.44 198 ARG A CA 1
ATOM 1513 C C . ARG A 1 198 ? 13.825 10.748 3.826 1.00 94.44 198 ARG A C 1
ATOM 1515 O O . ARG A 1 198 ? 13.571 10.458 4.992 1.00 94.44 198 ARG A O 1
ATOM 1522 N N . ALA A 1 199 ? 14.018 11.996 3.408 1.00 95.62 199 ALA A N 1
ATOM 1523 C CA . ALA A 1 199 ? 14.046 13.155 4.296 1.00 95.62 199 ALA A CA 1
ATOM 1524 C C . ALA A 1 199 ? 12.728 13.312 5.079 1.00 95.62 199 ALA A C 1
ATOM 1526 O O . ALA A 1 199 ? 12.726 13.608 6.276 1.00 95.62 199 ALA A O 1
ATOM 1527 N N . PHE A 1 200 ? 11.588 13.037 4.438 1.00 95.56 200 PHE A N 1
ATOM 1528 C CA . PHE A 1 200 ? 10.300 12.980 5.131 1.00 95.56 200 PHE A CA 1
ATOM 1529 C C . PHE A 1 200 ? 10.274 11.900 6.222 1.00 95.56 200 PHE A C 1
ATOM 1531 O O . PHE A 1 200 ? 9.842 12.154 7.346 1.00 95.56 200 PHE A O 1
ATOM 1538 N N . ASN A 1 201 ? 10.761 10.694 5.921 1.00 94.31 201 ASN A N 1
ATOM 1539 C CA . ASN A 1 201 ? 10.732 9.561 6.848 1.00 94.31 201 ASN A CA 1
ATOM 1540 C C . ASN A 1 201 ? 11.608 9.738 8.095 1.00 94.31 201 ASN A C 1
ATOM 1542 O O . ASN A 1 201 ? 11.337 9.071 9.102 1.00 94.31 201 ASN A O 1
ATOM 1546 N N . GLU A 1 202 ? 12.631 10.592 8.029 1.00 93.62 202 GLU A N 1
ATOM 1547 C CA . GLU A 1 202 ? 13.511 10.935 9.154 1.00 93.62 202 GLU A CA 1
ATOM 1548 C C . GLU A 1 202 ? 12.811 11.788 10.215 1.00 93.62 202 GLU A C 1
ATOM 1550 O O . GLU A 1 202 ? 13.119 11.673 11.400 1.00 93.62 202 GLU A O 1
ATOM 1555 N N . THR A 1 203 ? 11.848 12.615 9.804 1.00 91.00 203 THR A N 1
ATOM 1556 C CA . THR A 1 203 ? 11.195 13.602 10.680 1.00 91.00 203 THR A CA 1
ATOM 1557 C C . THR A 1 203 ? 9.727 13.288 10.963 1.00 91.00 203 THR A C 1
ATOM 1559 O O . THR A 1 203 ? 9.190 13.722 11.980 1.00 91.00 203 THR A O 1
ATOM 1562 N N . SER A 1 204 ? 9.076 12.503 10.103 1.00 90.25 204 SER A N 1
ATOM 1563 C CA . SER A 1 204 ? 7.648 12.205 10.192 1.00 90.25 204 SER A CA 1
ATOM 1564 C C . SER A 1 204 ? 7.343 10.914 10.960 1.00 90.25 204 SER A C 1
ATOM 1566 O O . SER A 1 204 ? 8.022 9.886 10.821 1.00 90.25 204 SER A O 1
ATOM 1568 N N . SER A 1 205 ? 6.256 10.940 11.738 1.00 86.38 205 SER A N 1
ATOM 1569 C CA . SER A 1 205 ? 5.638 9.744 12.330 1.00 86.38 205 SER A CA 1
ATOM 1570 C C . SER A 1 205 ? 4.947 8.868 11.275 1.00 86.38 205 SER A C 1
ATOM 1572 O O . SER A 1 205 ? 4.832 7.654 11.460 1.00 86.38 205 SER A O 1
ATOM 1574 N N . ARG A 1 206 ? 4.547 9.466 10.148 1.00 91.19 206 ARG A N 1
ATOM 1575 C CA . ARG A 1 206 ? 4.046 8.787 8.948 1.00 91.19 206 ARG A CA 1
ATOM 1576 C C . ARG A 1 206 ? 5.205 8.378 8.049 1.00 91.19 206 ARG A C 1
ATOM 1578 O O . ARG A 1 206 ? 6.345 8.790 8.270 1.00 91.19 206 ARG A O 1
ATOM 1585 N N . LYS A 1 207 ? 4.933 7.544 7.045 1.00 92.25 207 LYS A N 1
ATOM 1586 C CA . LYS A 1 207 ? 5.973 7.055 6.134 1.00 92.25 207 LYS A CA 1
ATOM 1587 C C . LYS A 1 207 ? 5.612 7.184 4.665 1.00 92.25 207 LYS A C 1
ATOM 1589 O O . LYS A 1 207 ? 4.473 6.985 4.267 1.00 92.25 207 LYS A O 1
ATOM 1594 N N . ALA A 1 208 ? 6.620 7.472 3.864 1.00 93.19 208 ALA A N 1
ATOM 1595 C CA . ALA A 1 208 ? 6.545 7.511 2.422 1.00 93.19 208 ALA A CA 1
ATOM 1596 C C . ALA A 1 208 ? 7.436 6.425 1.818 1.00 93.19 208 ALA A C 1
ATOM 1598 O O . ALA A 1 208 ? 8.555 6.192 2.281 1.00 93.19 208 ALA A O 1
ATOM 1599 N N . LEU A 1 209 ? 6.936 5.771 0.778 1.00 90.06 209 LEU A N 1
ATOM 1600 C CA . LEU A 1 209 ? 7.638 4.742 0.026 1.00 90.06 209 LEU A CA 1
ATOM 1601 C C . LEU A 1 209 ? 7.885 5.250 -1.393 1.00 90.06 209 LEU A C 1
ATOM 1603 O O . LEU A 1 209 ? 6.954 5.687 -2.074 1.00 90.06 209 LEU A O 1
ATOM 1607 N N . SER A 1 210 ? 9.130 5.160 -1.848 1.00 90.69 210 SER A N 1
ATOM 1608 C CA . SER A 1 210 ? 9.447 5.353 -3.259 1.00 90.69 210 SER A CA 1
ATOM 1609 C C . SER A 1 210 ? 9.140 4.080 -4.041 1.00 90.69 210 SER A C 1
ATOM 1611 O O . SER A 1 210 ? 9.542 2.975 -3.660 1.00 90.69 210 SER A O 1
ATOM 1613 N N . GLY A 1 211 ? 8.435 4.263 -5.147 1.00 95.94 211 GLY A N 1
ATOM 1614 C CA . GLY A 1 211 ? 8.188 3.247 -6.149 1.00 95.94 211 GLY A CA 1
ATOM 1615 C C . GLY A 1 211 ? 7.954 3.895 -7.506 1.00 95.94 211 GLY A C 1
ATOM 1616 O O . GLY A 1 211 ? 7.996 5.117 -7.641 1.00 95.94 211 GLY A O 1
ATOM 1617 N N . PHE A 1 212 ? 7.718 3.066 -8.509 1.00 98.19 212 PHE A N 1
ATOM 1618 C CA . PHE A 1 212 ? 7.336 3.498 -9.849 1.00 98.19 212 PHE A CA 1
ATOM 1619 C C . PHE A 1 212 ? 6.327 2.515 -10.430 1.00 98.19 212 PHE A C 1
ATOM 1621 O O . PHE A 1 212 ? 6.280 1.357 -10.008 1.00 98.19 212 PHE A O 1
ATOM 1628 N N . GLU A 1 213 ? 5.572 2.956 -11.431 1.00 98.12 213 GLU A N 1
ATOM 1629 C CA . GLU A 1 213 ? 4.702 2.081 -12.207 1.00 98.12 213 GLU A CA 1
ATOM 1630 C C . GLU A 1 213 ? 5.337 1.715 -13.558 1.00 98.12 213 GLU A C 1
ATOM 1632 O O . GLU A 1 213 ? 5.683 2.567 -14.387 1.00 98.12 213 GLU A O 1
ATOM 1637 N N . MET A 1 214 ? 5.503 0.416 -13.805 1.00 97.62 214 MET A N 1
ATOM 1638 C CA . MET A 1 214 ? 5.768 -0.138 -15.128 1.00 97.62 214 MET A CA 1
ATOM 1639 C C . MET A 1 214 ? 4.441 -0.313 -15.871 1.00 97.62 214 MET A C 1
ATOM 1641 O O . MET A 1 214 ? 3.665 -1.225 -15.590 1.00 97.62 214 MET A O 1
ATOM 1645 N N . THR A 1 215 ? 4.197 0.550 -16.851 1.00 94.00 215 THR A N 1
ATOM 1646 C CA . THR A 1 215 ? 2.881 0.697 -17.489 1.00 94.00 215 THR A CA 1
ATOM 1647 C C . THR A 1 215 ? 2.916 0.208 -18.933 1.00 94.00 215 THR A C 1
ATOM 1649 O O . THR A 1 215 ? 3.372 0.938 -19.808 1.00 94.00 215 THR A O 1
ATOM 1652 N N . TRP A 1 216 ? 2.413 -0.982 -19.262 1.00 94.69 216 TRP A N 1
ATOM 1653 C CA . TRP A 1 216 ? 2.361 -1.427 -20.661 1.00 94.69 216 TRP A CA 1
ATOM 1654 C C . TRP A 1 216 ? 1.063 -0.997 -21.360 1.00 94.69 216 TRP A C 1
ATOM 1656 O O . TRP A 1 216 ? 0.085 -1.737 -21.365 1.00 94.69 216 TRP A O 1
ATOM 1666 N N . SER A 1 217 ? 1.054 0.157 -22.040 1.00 85.94 217 SER A N 1
ATOM 1667 C CA . SER A 1 217 ? -0.137 0.631 -22.774 1.00 85.94 217 SER A CA 1
ATOM 1668 C C . SER A 1 217 ? -0.603 -0.379 -23.835 1.00 85.94 217 SER A C 1
ATOM 1670 O O . SER A 1 217 ? 0.141 -0.676 -24.777 1.00 85.94 217 SER A O 1
ATOM 1672 N N . GLY A 1 218 ? -1.823 -0.909 -23.693 1.00 85.69 218 GLY A N 1
ATOM 1673 C CA . GLY A 1 218 ? -2.355 -1.976 -24.555 1.00 85.69 218 GLY A CA 1
ATOM 1674 C C . GLY A 1 218 ? -1.579 -3.297 -24.460 1.00 85.69 218 GLY A C 1
ATOM 1675 O O . GLY A 1 218 ? -1.554 -4.064 -25.419 1.00 85.69 218 GLY A O 1
ATOM 1676 N N . GLY A 1 219 ? -0.856 -3.506 -23.360 1.00 89.31 219 GLY A N 1
ATOM 1677 C CA . GLY A 1 219 ? -0.089 -4.710 -23.068 1.00 89.31 219 GLY A CA 1
ATOM 1678 C C . GLY A 1 219 ? -0.716 -5.534 -21.939 1.00 89.31 219 GLY A C 1
ATOM 1679 O O . GLY A 1 219 ? -1.930 -5.486 -21.749 1.00 89.31 219 GLY A O 1
ATOM 1680 N N . PRO A 1 220 ? 0.093 -6.323 -21.212 1.00 91.88 220 PRO A N 1
ATOM 1681 C CA . PRO A 1 220 ? -0.438 -7.335 -20.303 1.00 91.88 220 PRO A CA 1
ATOM 1682 C C . PRO A 1 220 ? -1.005 -6.789 -18.986 1.00 91.88 220 PRO A C 1
ATOM 1684 O O . PRO A 1 220 ? -1.743 -7.510 -18.327 1.00 91.88 220 PRO A O 1
ATOM 1687 N N . GLY A 1 221 ? -0.692 -5.560 -18.584 1.00 94.56 221 GLY A N 1
ATOM 1688 C CA . GLY A 1 221 ? -1.089 -4.997 -17.290 1.00 94.56 221 GLY A CA 1
ATOM 1689 C C . GLY A 1 221 ? -0.170 -3.851 -16.889 1.00 94.56 221 GLY A C 1
ATOM 1690 O O . GLY A 1 221 ? 0.689 -3.474 -17.686 1.00 94.56 221 GLY A O 1
ATOM 1691 N N . HIS A 1 222 ? -0.312 -3.318 -15.675 1.00 96.69 222 HIS A N 1
ATOM 1692 C CA . HIS A 1 222 ? 0.650 -2.383 -15.081 1.00 96.69 222 HIS A CA 1
ATOM 1693 C C . HIS A 1 222 ? 1.140 -2.889 -13.715 1.00 96.69 222 HIS A C 1
ATOM 1695 O O . HIS A 1 222 ? 0.396 -3.555 -12.994 1.00 96.69 222 HIS A O 1
ATOM 1701 N N . ILE A 1 223 ? 2.393 -2.611 -13.358 1.00 97.81 223 ILE A N 1
ATOM 1702 C CA . ILE A 1 223 ? 2.996 -3.112 -12.116 1.00 97.81 223 ILE A CA 1
ATOM 1703 C C . ILE A 1 223 ? 3.645 -1.971 -11.348 1.00 97.81 223 ILE A C 1
ATOM 1705 O O . ILE A 1 223 ? 4.585 -1.364 -11.858 1.00 97.81 223 ILE A O 1
ATOM 1709 N N . ASN A 1 224 ? 3.217 -1.745 -10.104 1.00 98.12 224 ASN A N 1
ATOM 1710 C CA . ASN A 1 224 ? 4.005 -0.942 -9.173 1.00 98.12 224 ASN A CA 1
ATOM 1711 C C . ASN A 1 224 ? 5.156 -1.771 -8.630 1.00 98.12 224 ASN A C 1
ATOM 1713 O O . ASN A 1 224 ? 4.964 -2.932 -8.270 1.00 98.12 224 ASN A O 1
ATOM 1717 N N . THR A 1 225 ? 6.328 -1.158 -8.520 1.00 98.12 225 THR A N 1
ATOM 1718 C CA . THR A 1 225 ? 7.504 -1.748 -7.883 1.00 98.12 225 THR A CA 1
ATOM 1719 C C . THR A 1 225 ? 8.047 -0.788 -6.835 1.00 98.12 225 THR A C 1
ATOM 1721 O O . THR A 1 225 ? 8.267 0.391 -7.100 1.00 98.12 225 THR A O 1
ATOM 1724 N N . PHE A 1 226 ? 8.248 -1.309 -5.630 1.00 95.31 226 PHE A N 1
ATOM 1725 C CA . PHE A 1 226 ? 8.651 -0.596 -4.428 1.00 95.31 226 PHE A CA 1
ATOM 1726 C C . PHE A 1 226 ? 10.045 -1.041 -3.990 1.00 95.31 226 PHE A C 1
ATOM 1728 O O . PHE A 1 226 ? 10.431 -2.201 -4.160 1.00 95.31 226 PHE A O 1
ATOM 1735 N N . GLY A 1 227 ? 10.791 -0.127 -3.368 1.00 88.56 227 GLY A N 1
ATOM 1736 C CA . GLY A 1 227 ? 12.083 -0.459 -2.761 1.00 88.56 227 GLY A CA 1
ATOM 1737 C C . GLY A 1 227 ? 13.161 -0.896 -3.760 1.00 88.56 227 GLY A C 1
ATOM 1738 O O . GLY A 1 227 ? 14.129 -1.534 -3.355 1.00 88.56 227 GLY A O 1
ATOM 1739 N N . SER A 1 228 ? 13.006 -0.579 -5.048 1.00 94.50 228 SER A N 1
ATOM 1740 C CA . SER A 1 228 ? 14.035 -0.818 -6.059 1.00 94.50 228 SER A CA 1
ATOM 1741 C C . SER A 1 228 ? 15.214 0.149 -5.904 1.00 94.50 228 SER A C 1
ATOM 1743 O O . SER A 1 228 ? 15.071 1.278 -5.417 1.00 94.50 228 SER A O 1
ATOM 1745 N N . ALA A 1 229 ? 16.404 -0.290 -6.320 1.00 94.75 229 ALA A N 1
ATOM 1746 C CA . ALA A 1 229 ? 17.599 0.550 -6.300 1.00 94.75 229 ALA A CA 1
ATOM 1747 C C . ALA A 1 229 ? 17.553 1.603 -7.418 1.00 94.75 229 ALA A C 1
ATOM 1749 O O . ALA A 1 229 ? 17.718 2.798 -7.154 1.00 94.75 229 ALA A O 1
ATOM 1750 N N . GLY A 1 230 ? 17.282 1.161 -8.646 1.00 97.38 230 GLY A N 1
ATOM 1751 C C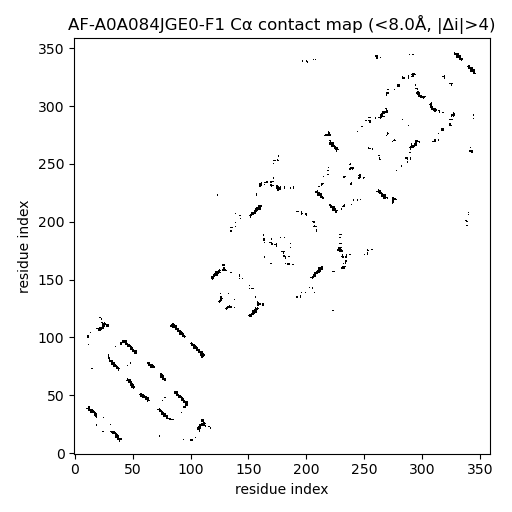A . GLY A 1 230 ? 17.023 2.008 -9.806 1.00 97.38 230 GLY A CA 1
ATOM 1752 C C . GLY A 1 230 ? 15.593 1.863 -10.322 1.00 97.38 230 GLY A C 1
ATOM 1753 O O . GLY A 1 230 ? 14.699 1.398 -9.610 1.00 97.38 230 GLY A O 1
ATOM 1754 N N . LEU A 1 231 ? 15.388 2.253 -11.578 1.00 97.38 231 LEU A N 1
ATOM 1755 C CA . LEU A 1 231 ? 14.135 2.051 -12.302 1.00 97.38 231 LEU A CA 1
ATOM 1756 C C . LEU A 1 231 ? 14.409 1.679 -13.755 1.00 97.38 231 LEU A C 1
ATOM 1758 O O . LEU A 1 231 ? 15.428 2.046 -14.346 1.00 97.38 231 LEU A O 1
ATOM 1762 N N . VAL A 1 232 ? 13.436 1.006 -14.349 1.00 98.31 232 VAL A N 1
ATOM 1763 C CA . VAL A 1 232 ? 13.383 0.707 -15.780 1.00 98.31 232 VAL A CA 1
ATOM 1764 C C . VAL A 1 232 ? 12.000 1.049 -16.299 1.00 98.31 232 VAL A C 1
ATOM 1766 O O . VAL A 1 232 ? 11.054 1.140 -15.520 1.00 98.31 232 VAL A O 1
ATOM 1769 N N . SER A 1 233 ? 11.865 1.212 -17.610 1.00 97.75 233 SER A N 1
ATOM 1770 C CA . SER A 1 233 ? 10.584 1.556 -18.216 1.00 97.75 233 SER A CA 1
ATOM 1771 C C . SER A 1 233 ? 10.333 0.789 -19.510 1.00 97.75 233 SER A C 1
ATOM 1773 O O . SER A 1 233 ? 11.231 0.190 -20.112 1.00 97.75 233 SER A O 1
ATOM 1775 N N . ARG A 1 234 ? 9.095 0.875 -19.998 1.00 96.75 234 ARG A N 1
ATOM 1776 C CA . ARG A 1 234 ? 8.711 0.375 -21.324 1.00 96.75 234 ARG A CA 1
ATOM 1777 C C . ARG A 1 234 ? 9.359 1.141 -22.484 1.00 96.75 234 ARG A C 1
ATOM 1779 O O . ARG A 1 234 ? 9.117 0.791 -23.633 1.00 96.75 234 ARG A O 1
ATOM 1786 N N . ASN A 1 235 ? 10.088 2.231 -22.247 1.00 97.56 235 ASN A N 1
ATOM 1787 C CA . ASN A 1 235 ? 10.822 2.879 -23.333 1.00 97.56 235 ASN A CA 1
ATOM 1788 C C . ASN A 1 235 ? 11.955 1.963 -23.833 1.00 97.56 235 ASN A C 1
ATOM 1790 O O . ASN A 1 235 ? 12.327 2.034 -25.003 1.00 97.56 235 ASN A O 1
ATOM 1794 N N . ASN A 1 236 ? 12.434 1.034 -22.994 1.00 98.25 236 ASN A N 1
ATOM 1795 C CA . ASN A 1 236 ? 13.321 -0.049 -23.403 1.00 98.25 236 ASN A CA 1
ATOM 1796 C C . ASN A 1 236 ? 12.569 -1.066 -24.281 1.00 98.25 236 ASN A C 1
ATOM 1798 O O . ASN A 1 236 ? 11.572 -1.653 -23.859 1.00 98.25 236 ASN A O 1
ATOM 1802 N N . THR A 1 237 ? 13.056 -1.315 -25.497 1.00 97.19 237 THR A N 1
ATOM 1803 C CA . THR A 1 237 ? 12.364 -2.161 -26.487 1.00 97.19 237 THR A CA 1
ATOM 1804 C C . THR A 1 237 ? 12.183 -3.609 -26.041 1.00 97.19 237 THR A C 1
ATOM 1806 O O . THR A 1 237 ? 11.141 -4.191 -26.330 1.00 97.19 237 THR A O 1
ATOM 1809 N N . ALA A 1 238 ? 13.142 -4.175 -25.302 1.00 97.25 238 ALA A N 1
ATOM 1810 C CA . ALA A 1 238 ? 13.023 -5.529 -24.767 1.00 97.25 238 ALA A CA 1
ATOM 1811 C C . ALA A 1 238 ? 11.940 -5.604 -23.684 1.00 97.25 238 ALA A C 1
ATOM 1813 O O . ALA A 1 238 ? 11.160 -6.553 -23.655 1.00 97.25 238 ALA A O 1
ATOM 1814 N N . LEU A 1 239 ? 11.852 -4.582 -22.828 1.00 97.56 239 LEU A N 1
ATOM 1815 C CA . LEU A 1 239 ? 10.812 -4.494 -21.802 1.00 97.56 239 LEU A CA 1
ATOM 1816 C C . LEU A 1 239 ? 9.445 -4.124 -22.384 1.00 97.56 239 LEU A C 1
ATOM 1818 O O . LEU A 1 239 ? 8.433 -4.479 -21.796 1.00 97.56 239 LEU A O 1
ATOM 1822 N N . ASN A 1 240 ? 9.376 -3.467 -23.542 1.00 97.44 240 ASN A N 1
ATOM 1823 C CA . ASN A 1 240 ? 8.116 -3.118 -24.205 1.00 97.44 240 ASN A CA 1
ATOM 1824 C C . ASN A 1 240 ? 7.527 -4.236 -25.075 1.00 97.44 240 ASN A C 1
ATOM 1826 O O . ASN A 1 240 ? 6.452 -4.045 -25.649 1.00 97.44 240 ASN A O 1
ATOM 1830 N N . ASP A 1 241 ? 8.234 -5.353 -25.264 1.00 97.06 241 ASP A N 1
ATOM 1831 C CA . ASP A 1 241 ? 7.804 -6.382 -26.209 1.00 97.06 241 ASP A CA 1
ATOM 1832 C C . ASP A 1 241 ? 6.521 -7.079 -25.726 1.00 97.06 241 ASP A C 1
ATOM 1834 O O . ASP A 1 241 ? 6.519 -7.907 -24.816 1.00 97.06 241 ASP A O 1
ATOM 1838 N N . LYS A 1 242 ? 5.396 -6.742 -26.357 1.00 94.81 242 LYS A N 1
ATOM 1839 C CA . LYS A 1 242 ? 4.074 -7.297 -26.030 1.00 94.81 242 LYS A CA 1
ATOM 1840 C C . LYS A 1 242 ? 3.818 -8.638 -26.707 1.00 94.81 242 LYS A C 1
ATOM 1842 O O . LYS A 1 242 ? 2.816 -9.285 -26.411 1.00 94.81 242 LYS A O 1
ATOM 1847 N N . LYS A 1 243 ? 4.689 -9.083 -27.619 1.00 95.12 243 LYS A N 1
ATOM 1848 C CA . LYS A 1 243 ? 4.516 -10.364 -28.298 1.00 95.12 243 LYS A CA 1
ATOM 1849 C C . LYS A 1 243 ? 4.664 -11.485 -27.277 1.00 95.12 243 LYS A C 1
ATOM 1851 O O . LYS A 1 243 ? 5.747 -11.720 -26.745 1.00 95.12 243 LYS A O 1
ATOM 1856 N N . ASN A 1 244 ? 3.568 -12.201 -27.028 1.00 94.19 244 ASN A N 1
ATOM 1857 C CA . ASN A 1 244 ? 3.512 -13.274 -26.035 1.00 94.19 244 ASN A CA 1
ATOM 1858 C C . ASN A 1 244 ? 4.049 -12.824 -24.663 1.00 94.19 244 ASN A C 1
ATOM 1860 O O . ASN A 1 244 ? 4.757 -13.592 -24.013 1.00 94.19 244 ASN A O 1
ATOM 1864 N N . ASP A 1 245 ? 3.803 -11.573 -24.267 1.00 96.06 245 ASP A N 1
ATOM 1865 C CA . ASP A 1 245 ? 4.237 -10.990 -22.989 1.00 96.06 245 ASP A CA 1
ATOM 1866 C C . ASP A 1 245 ? 5.754 -11.038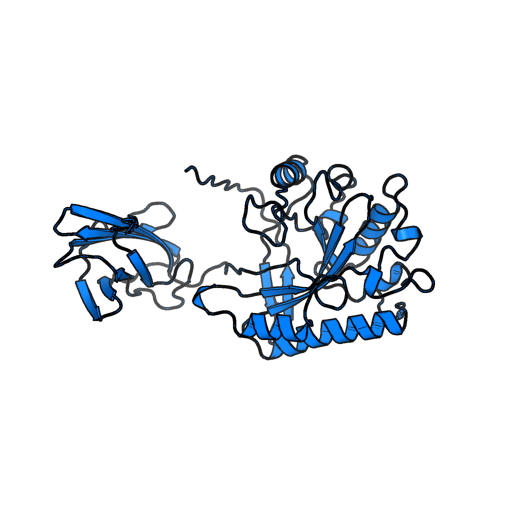 -22.728 1.00 96.06 245 ASP A C 1
ATOM 1868 O O . ASP A 1 245 ? 6.193 -11.154 -21.580 1.00 96.06 245 ASP A O 1
ATOM 1872 N N . ALA A 1 246 ? 6.582 -11.010 -23.778 1.00 97.31 246 ALA A N 1
ATOM 1873 C CA . ALA A 1 246 ? 8.037 -11.113 -23.651 1.00 97.31 246 ALA A CA 1
ATOM 1874 C C . ALA A 1 246 ? 8.628 -10.054 -22.702 1.00 97.31 246 ALA A C 1
ATOM 1876 O O . ALA A 1 246 ? 9.441 -10.392 -21.843 1.00 97.31 246 ALA A O 1
ATOM 1877 N N . GLY A 1 247 ? 8.151 -8.813 -22.785 1.00 97.62 247 GLY A N 1
ATOM 1878 C CA . GLY A 1 247 ? 8.559 -7.704 -21.932 1.00 97.62 247 GLY A CA 1
ATOM 1879 C C . GLY A 1 247 ? 8.161 -7.872 -20.467 1.00 97.62 247 GLY A C 1
ATOM 1880 O O . GLY A 1 247 ? 8.979 -7.625 -19.585 1.00 97.62 247 GLY A O 1
ATOM 1881 N N . MET A 1 248 ? 6.954 -8.378 -20.184 1.00 97.31 248 MET A N 1
ATOM 1882 C CA . MET A 1 248 ? 6.526 -8.675 -18.809 1.00 97.31 248 MET A CA 1
ATOM 1883 C C . MET A 1 248 ? 7.338 -9.822 -18.200 1.00 97.31 248 MET A C 1
ATOM 1885 O O . MET A 1 248 ? 7.756 -9.733 -17.050 1.00 97.31 248 MET A O 1
ATOM 1889 N N . LYS A 1 249 ? 7.626 -10.879 -18.973 1.00 97.69 249 LYS A N 1
ATOM 1890 C CA . LYS A 1 249 ? 8.508 -11.968 -18.519 1.00 97.69 249 LYS A CA 1
ATOM 1891 C C . LYS A 1 249 ? 9.922 -11.468 -18.240 1.00 97.69 249 LYS A C 1
ATOM 1893 O O . LYS A 1 249 ? 10.469 -11.794 -17.194 1.00 97.69 249 LYS A O 1
ATOM 1898 N N . ALA A 1 250 ? 10.473 -10.642 -19.129 1.00 98.25 250 ALA A N 1
ATOM 1899 C CA . ALA A 1 250 ? 11.772 -10.017 -18.913 1.00 98.25 250 ALA A CA 1
ATOM 1900 C C . ALA A 1 250 ? 11.770 -9.141 -17.652 1.00 98.25 250 ALA A C 1
ATOM 1902 O O . ALA A 1 250 ? 12.722 -9.190 -16.880 1.00 98.25 250 ALA A O 1
ATOM 1903 N N . TYR A 1 251 ? 10.691 -8.392 -17.410 1.00 98.44 251 TYR A N 1
ATOM 1904 C CA . TYR A 1 251 ? 10.538 -7.601 -16.194 1.00 98.44 251 TYR A CA 1
ATOM 1905 C C . TYR A 1 251 ? 10.529 -8.478 -14.940 1.00 98.44 251 TYR A C 1
ATOM 1907 O O . TYR A 1 251 ? 11.318 -8.238 -14.030 1.00 98.44 251 TYR A O 1
ATOM 1915 N N . TYR A 1 252 ? 9.731 -9.552 -14.922 1.00 97.94 252 TYR A N 1
ATOM 1916 C CA . TYR A 1 252 ? 9.744 -10.526 -13.829 1.00 97.94 252 TYR A CA 1
ATOM 1917 C C . TYR A 1 252 ? 11.132 -11.100 -13.562 1.00 97.94 252 TYR A C 1
ATOM 1919 O O . TYR A 1 252 ? 11.534 -11.194 -12.405 1.00 97.94 252 TYR A O 1
ATOM 1927 N N . ASP A 1 253 ? 11.874 -11.458 -14.608 1.00 97.88 253 ASP A N 1
ATOM 1928 C CA . ASP A 1 253 ? 13.210 -12.025 -14.447 1.00 97.88 253 ASP A CA 1
ATOM 1929 C C . ASP A 1 253 ? 14.155 -11.030 -13.747 1.00 97.88 253 ASP A C 1
ATOM 1931 O O . ASP A 1 253 ? 14.895 -11.423 -12.846 1.00 97.88 253 ASP A O 1
ATOM 1935 N N . ILE A 1 254 ? 14.066 -9.734 -14.067 1.00 97.69 254 ILE A N 1
ATOM 1936 C CA . ILE A 1 254 ? 14.882 -8.682 -13.435 1.00 97.69 254 ILE A CA 1
ATOM 1937 C C . ILE A 1 254 ? 14.463 -8.440 -11.981 1.00 97.69 254 ILE A C 1
ATOM 1939 O O . ILE A 1 254 ? 15.339 -8.302 -11.126 1.00 97.69 254 ILE A O 1
ATOM 1943 N N . LEU A 1 255 ? 13.156 -8.449 -11.672 1.00 97.94 255 LEU A N 1
ATOM 1944 C CA . LEU A 1 255 ? 12.673 -8.356 -10.285 1.00 97.94 255 LEU A CA 1
ATOM 1945 C C . LEU A 1 255 ? 13.285 -9.470 -9.426 1.00 97.94 255 LEU A C 1
ATOM 1947 O O . LEU A 1 255 ? 13.747 -9.218 -8.313 1.00 97.94 255 LEU A O 1
ATOM 1951 N N . THR A 1 256 ? 13.312 -10.697 -9.959 1.00 97.00 256 THR A N 1
ATOM 1952 C CA . THR A 1 256 ? 13.828 -11.885 -9.260 1.00 97.00 256 THR A CA 1
ATOM 1953 C C . THR A 1 256 ? 15.348 -12.006 -9.245 1.00 97.00 256 THR A C 1
ATOM 1955 O O . THR A 1 256 ? 15.876 -12.815 -8.486 1.00 97.00 256 THR A O 1
ATOM 1958 N N . ALA A 1 257 ? 16.054 -11.224 -10.062 1.00 96.50 257 ALA A N 1
ATOM 1959 C CA . ALA A 1 257 ? 17.512 -11.239 -10.107 1.00 96.50 257 ALA A CA 1
ATOM 1960 C C . ALA A 1 257 ? 18.149 -10.582 -8.870 1.00 96.50 257 ALA A C 1
ATOM 1962 O O . ALA A 1 257 ? 19.303 -10.878 -8.568 1.00 96.50 257 ALA A O 1
ATOM 1963 N N . ASP A 1 258 ? 17.414 -9.722 -8.154 1.00 94.25 258 ASP A N 1
ATOM 1964 C CA . ASP A 1 258 ? 17.870 -9.165 -6.880 1.00 94.25 258 ASP A CA 1
ATOM 1965 C C . ASP A 1 258 ? 17.620 -10.167 -5.732 1.00 94.25 258 ASP A C 1
ATOM 1967 O O . ASP A 1 258 ? 16.453 -10.462 -5.420 1.00 94.25 258 ASP A O 1
ATOM 1971 N N . PRO A 1 259 ? 18.686 -10.694 -5.092 1.00 90.31 259 PRO A N 1
ATOM 1972 C CA . PRO A 1 259 ? 18.564 -11.674 -4.022 1.00 90.31 259 PRO A CA 1
ATOM 1973 C C . PRO A 1 259 ? 18.049 -11.083 -2.701 1.00 90.31 259 PRO A C 1
ATOM 1975 O O . PRO A 1 259 ? 17.701 -11.862 -1.811 1.00 90.31 259 PRO A O 1
ATOM 1978 N N . ASP A 1 260 ? 17.999 -9.754 -2.529 1.00 89.94 260 ASP A N 1
ATOM 1979 C CA . ASP A 1 260 ? 17.409 -9.147 -1.335 1.00 89.94 260 ASP A CA 1
ATOM 1980 C C . ASP A 1 260 ? 15.890 -9.401 -1.336 1.00 89.94 260 ASP A C 1
ATOM 1982 O O . ASP A 1 260 ? 15.177 -8.932 -2.230 1.00 89.94 260 ASP A O 1
ATOM 1986 N N . PRO A 1 261 ? 15.338 -10.119 -0.339 1.00 84.62 261 PRO A N 1
ATOM 1987 C CA . PRO A 1 261 ? 13.905 -10.401 -0.275 1.00 84.62 261 PRO A CA 1
ATOM 1988 C C . PRO A 1 261 ? 13.032 -9.146 -0.118 1.00 84.62 261 PRO A C 1
ATOM 1990 O O . PRO A 1 261 ? 11.817 -9.247 -0.238 1.00 84.62 261 PRO A O 1
ATOM 1993 N N . LEU A 1 262 ? 13.616 -7.982 0.175 1.00 85.88 262 LEU A N 1
ATOM 1994 C CA . LEU A 1 262 ? 12.897 -6.720 0.366 1.00 85.88 262 LEU A CA 1
ATOM 1995 C C . LEU A 1 262 ? 13.045 -5.760 -0.821 1.00 85.88 262 LEU A C 1
ATOM 1997 O O . LEU A 1 262 ? 12.369 -4.732 -0.849 1.00 85.88 262 LEU A O 1
ATOM 2001 N N . ALA A 1 263 ? 13.904 -6.085 -1.789 1.00 91.19 263 ALA A N 1
ATOM 2002 C CA . ALA A 1 263 ? 14.056 -5.314 -3.014 1.00 91.19 263 ALA A CA 1
ATOM 2003 C C . ALA A 1 263 ? 13.008 -5.722 -4.055 1.00 91.19 263 ALA A C 1
ATOM 2005 O O . ALA A 1 263 ? 12.649 -6.900 -4.166 1.00 91.19 263 ALA A O 1
ATOM 2006 N N . ASN A 1 264 ? 12.580 -4.756 -4.870 1.00 95.50 264 ASN A N 1
ATOM 2007 C CA . ASN A 1 264 ? 11.710 -4.964 -6.031 1.00 95.50 264 ASN A CA 1
ATOM 2008 C C . ASN A 1 264 ? 10.340 -5.595 -5.715 1.00 95.50 264 ASN A C 1
ATOM 2010 O O . ASN A 1 264 ? 9.735 -6.251 -6.570 1.00 95.50 264 ASN A O 1
ATOM 2014 N N . LEU A 1 265 ? 9.835 -5.408 -4.495 1.00 95.69 265 LEU A N 1
ATOM 2015 C CA . LEU A 1 265 ? 8.493 -5.861 -4.133 1.00 95.69 265 LEU A CA 1
ATOM 2016 C C . LEU A 1 265 ? 7.468 -5.143 -4.998 1.00 95.69 265 LEU A C 1
ATOM 2018 O O . LEU A 1 265 ? 7.584 -3.948 -5.233 1.00 95.69 265 LEU A O 1
ATOM 2022 N N . SER A 1 266 ? 6.487 -5.873 -5.498 1.00 96.75 266 SER A N 1
ATOM 2023 C CA . SER A 1 266 ? 5.677 -5.422 -6.615 1.00 96.75 266 SER A CA 1
ATOM 2024 C C . SER A 1 266 ? 4.206 -5.779 -6.455 1.00 96.75 266 SER A C 1
ATOM 2026 O O . SER A 1 266 ? 3.840 -6.740 -5.775 1.00 96.75 266 SER A O 1
ATOM 2028 N N . GLN A 1 267 ? 3.362 -4.982 -7.100 1.00 94.69 267 GLN A N 1
ATOM 2029 C CA . GLN A 1 267 ? 1.911 -5.078 -7.069 1.00 94.69 267 GLN A CA 1
ATOM 2030 C C . GLN A 1 267 ? 1.363 -5.210 -8.486 1.00 94.69 267 GLN A C 1
ATOM 2032 O O . GLN A 1 267 ? 1.753 -4.466 -9.380 1.00 94.69 267 GLN A O 1
ATOM 2037 N N . PHE A 1 268 ? 0.417 -6.123 -8.680 1.00 94.31 268 PHE A N 1
ATOM 2038 C CA . PHE A 1 268 ? -0.455 -6.127 -9.847 1.00 94.31 268 PHE A CA 1
ATOM 2039 C C . PHE A 1 268 ? -1.471 -4.987 -9.720 1.00 94.31 268 PHE A C 1
ATOM 2041 O O . PHE A 1 268 ? -2.361 -5.053 -8.867 1.00 94.31 268 PHE A O 1
ATOM 2048 N N . ASN A 1 269 ? -1.339 -3.951 -10.546 1.00 92.81 269 ASN A N 1
ATOM 2049 C CA . ASN A 1 269 ? -2.218 -2.788 -10.483 1.00 92.81 269 ASN A CA 1
ATOM 2050 C C . ASN A 1 269 ? -3.495 -3.029 -11.277 1.00 92.81 269 ASN A C 1
ATOM 2052 O O . ASN A 1 269 ? -3.440 -3.523 -12.408 1.00 92.81 269 ASN A O 1
ATOM 2056 N N . HIS A 1 270 ? -4.622 -2.673 -10.658 1.00 90.00 270 HIS A N 1
ATOM 2057 C CA . HIS A 1 270 ? -5.974 -2.658 -11.225 1.00 90.00 270 HIS A CA 1
ATOM 2058 C C . HIS A 1 270 ? -6.221 -3.663 -12.380 1.00 90.00 270 HIS A C 1
ATOM 2060 O O . HIS A 1 270 ? -6.585 -3.252 -13.494 1.00 90.00 270 HIS A O 1
ATOM 2066 N N . PRO A 1 271 ? -5.983 -4.978 -12.166 1.00 90.56 271 PRO A N 1
ATOM 2067 C CA . PRO A 1 271 ? -6.172 -5.983 -13.200 1.00 90.56 271 PRO A CA 1
ATOM 2068 C C . PRO A 1 271 ? -7.609 -5.965 -13.706 1.00 90.56 271 PRO A C 1
ATOM 2070 O O . PRO A 1 271 ? -8.569 -5.946 -12.937 1.00 90.56 271 PRO A O 1
ATOM 2073 N N . GLY A 1 272 ? -7.776 -6.037 -15.020 1.00 88.69 272 GLY A N 1
ATOM 2074 C CA . GLY A 1 272 ? -9.102 -6.091 -15.605 1.00 88.69 272 GLY A CA 1
ATOM 2075 C C . GLY A 1 272 ? -9.115 -5.828 -17.097 1.00 88.69 272 GLY A C 1
ATOM 2076 O O . GLY A 1 272 ? -8.088 -5.711 -17.763 1.00 88.69 272 GLY A O 1
ATOM 2077 N N . LYS A 1 273 ? -10.330 -5.708 -17.633 1.00 86.12 273 LYS A N 1
ATOM 2078 C CA . LYS A 1 273 ? -10.569 -5.577 -19.076 1.00 86.12 273 LYS A CA 1
ATOM 2079 C C . LYS A 1 273 ? -9.871 -4.362 -19.702 1.00 86.12 273 LYS A C 1
ATOM 2081 O O . LYS A 1 273 ? -9.506 -4.422 -20.871 1.00 86.12 273 LYS A O 1
ATOM 2086 N N . THR A 1 274 ? -9.729 -3.270 -18.953 1.00 84.62 274 THR A N 1
ATOM 2087 C CA . THR A 1 274 ? -9.198 -2.001 -19.471 1.00 84.62 274 THR A CA 1
ATOM 2088 C C . THR A 1 274 ? -7.676 -2.008 -19.579 1.00 84.62 274 THR A C 1
ATOM 2090 O O . THR A 1 274 ? -7.138 -1.562 -20.588 1.00 84.62 274 THR A O 1
ATOM 2093 N N . PHE A 1 275 ? -6.990 -2.516 -18.554 1.00 86.31 275 PHE A N 1
ATOM 2094 C CA . PHE A 1 275 ? -5.544 -2.336 -18.398 1.00 86.31 275 PHE A CA 1
ATOM 2095 C C . PHE A 1 275 ? -4.740 -3.624 -18.596 1.00 86.31 275 PHE A C 1
ATOM 2097 O O . PHE A 1 275 ? -3.530 -3.551 -18.769 1.00 86.31 275 PHE A O 1
ATOM 2104 N N . GLY A 1 276 ? -5.407 -4.783 -18.634 1.00 92.00 276 GLY A N 1
ATOM 2105 C CA . GLY A 1 276 ? -4.792 -6.101 -18.779 1.00 92.00 276 GLY A CA 1
ATOM 2106 C C . GLY A 1 276 ? -5.009 -6.987 -17.550 1.00 92.00 276 GLY A C 1
ATOM 2107 O O . GLY A 1 276 ? -5.290 -6.504 -16.455 1.00 92.00 276 GLY A O 1
ATOM 2108 N N . THR A 1 277 ? -4.914 -8.304 -17.742 1.00 91.38 277 THR A N 1
ATOM 2109 C CA . THR A 1 277 ? -5.102 -9.325 -16.687 1.00 91.38 277 THR A CA 1
ATOM 2110 C C . THR A 1 277 ? -3.817 -10.089 -16.366 1.00 91.38 277 THR A C 1
ATOM 2112 O O . THR A 1 277 ? -3.853 -11.125 -15.708 1.00 91.38 277 THR A O 1
ATOM 2115 N N . PHE A 1 278 ? -2.666 -9.612 -16.847 1.00 93.88 278 PHE A N 1
ATOM 2116 C CA . PHE A 1 278 ? -1.361 -10.271 -16.734 1.00 93.88 278 PHE A CA 1
ATOM 2117 C C . PHE A 1 278 ? -1.373 -11.679 -17.340 1.00 93.88 278 PHE A C 1
ATOM 2119 O O . PHE A 1 278 ? -0.836 -12.635 -16.772 1.00 93.88 278 PHE A O 1
ATOM 2126 N N . SER A 1 279 ? -2.053 -11.811 -18.484 1.00 92.31 279 SER A N 1
ATOM 2127 C CA . SER A 1 279 ? -2.365 -13.098 -19.119 1.00 92.31 279 SER A CA 1
ATOM 2128 C C . SER A 1 279 ? -3.050 -14.050 -18.136 1.00 92.31 279 SER A C 1
ATOM 2130 O O . SER A 1 279 ? -2.635 -15.191 -17.935 1.00 92.31 279 SER A O 1
ATOM 2132 N N . ASP A 1 280 ? -4.080 -13.521 -17.474 1.00 90.88 280 ASP A N 1
ATOM 2133 C CA . ASP A 1 280 ? -4.805 -14.135 -16.365 1.00 90.88 280 ASP A CA 1
ATOM 2134 C C . ASP A 1 280 ? -3.880 -14.587 -15.223 1.00 90.88 280 ASP A C 1
ATOM 2136 O O . ASP A 1 280 ? -4.010 -15.703 -14.730 1.00 90.88 280 ASP A O 1
ATOM 2140 N N . PHE A 1 281 ? -2.916 -13.763 -14.805 1.00 90.81 281 PHE A N 1
ATOM 2141 C CA . PHE A 1 281 ? -1.898 -14.104 -13.792 1.00 90.81 281 PHE A CA 1
ATOM 2142 C C . PHE A 1 281 ? -1.067 -15.353 -14.155 1.00 90.81 281 PHE A C 1
ATOM 2144 O O . PHE A 1 281 ? -0.821 -16.242 -13.328 1.00 90.81 281 PHE A O 1
ATOM 2151 N N . ALA A 1 282 ? -0.689 -15.491 -15.428 1.00 89.12 282 ALA A N 1
ATOM 2152 C CA . ALA A 1 282 ? 0.191 -16.564 -15.889 1.00 89.12 282 ALA A CA 1
ATOM 2153 C C . ALA A 1 282 ? 1.643 -16.390 -15.397 1.00 89.12 282 ALA A C 1
ATOM 2155 O O . ALA A 1 282 ? 1.996 -15.440 -14.705 1.00 89.12 282 ALA A O 1
ATOM 2156 N N . TYR A 1 283 ? 2.505 -17.335 -15.787 1.00 91.56 283 TYR A N 1
ATOM 2157 C CA . TYR A 1 283 ? 3.960 -17.261 -15.598 1.00 91.56 283 TYR A CA 1
ATOM 2158 C C . TYR A 1 283 ? 4.440 -17.248 -14.144 1.00 91.56 283 TYR A C 1
ATOM 2160 O O . TYR A 1 283 ? 5.505 -16.709 -13.846 1.00 91.56 283 TYR A O 1
ATOM 2168 N N . TYR A 1 284 ? 3.706 -17.883 -13.242 1.00 90.50 284 TYR A N 1
ATOM 2169 C CA . TYR A 1 284 ? 4.183 -18.063 -11.882 1.00 90.50 284 TYR A CA 1
ATOM 2170 C C . TYR A 1 284 ? 5.495 -18.839 -11.794 1.00 90.50 284 TYR A C 1
ATOM 2172 O O . TYR A 1 284 ? 5.685 -19.864 -12.452 1.00 90.50 284 TYR A O 1
ATOM 2180 N N . THR A 1 285 ? 6.332 -18.389 -10.866 1.00 88.69 285 THR A N 1
ATOM 2181 C CA . THR A 1 285 ? 7.336 -19.204 -10.185 1.00 88.69 285 THR A CA 1
ATOM 2182 C C . THR A 1 285 ? 7.390 -18.765 -8.715 1.00 88.69 285 THR A C 1
ATOM 2184 O O . THR A 1 285 ? 7.061 -17.610 -8.431 1.00 88.69 285 THR A O 1
ATOM 2187 N N . PRO A 1 286 ? 7.867 -19.609 -7.778 1.00 88.06 286 PRO A N 1
ATOM 2188 C CA . PRO A 1 286 ? 8.049 -19.192 -6.384 1.00 88.06 286 PRO A CA 1
ATOM 2189 C C . PRO A 1 286 ? 8.923 -17.937 -6.229 1.00 88.06 286 PRO A C 1
ATOM 2191 O O . PRO A 1 286 ? 8.666 -17.098 -5.374 1.00 88.06 286 PRO A O 1
ATOM 2194 N N . ALA A 1 287 ? 9.931 -17.772 -7.094 1.00 91.00 287 ALA A N 1
ATOM 2195 C CA . ALA A 1 287 ? 10.776 -16.581 -7.100 1.00 91.00 287 ALA A CA 1
ATOM 2196 C C . ALA A 1 287 ? 9.998 -15.318 -7.504 1.00 91.00 287 ALA A C 1
ATOM 2198 O O . ALA A 1 287 ? 10.187 -14.266 -6.901 1.00 91.00 287 ALA A O 1
ATOM 2199 N N . ARG A 1 288 ? 9.108 -15.416 -8.501 1.00 92.88 288 ARG A N 1
ATOM 2200 C CA . ARG A 1 288 ? 8.276 -14.287 -8.938 1.00 92.88 288 ARG A CA 1
ATOM 2201 C C . ARG A 1 288 ? 7.237 -13.918 -7.887 1.00 92.88 288 ARG A C 1
ATOM 2203 O O . ARG A 1 288 ? 7.014 -12.737 -7.672 1.00 92.88 288 ARG A O 1
ATOM 2210 N N . ASP A 1 289 ? 6.645 -14.895 -7.209 1.00 88.25 289 ASP A N 1
ATOM 2211 C CA . ASP A 1 289 ? 5.675 -14.672 -6.122 1.00 88.25 289 ASP A CA 1
ATOM 2212 C C . ASP A 1 289 ? 6.287 -14.026 -4.886 1.00 88.25 289 ASP A C 1
ATOM 2214 O O . ASP A 1 289 ? 5.696 -13.127 -4.300 1.00 88.25 289 ASP A O 1
ATOM 2218 N N . ALA A 1 290 ? 7.537 -14.365 -4.570 1.00 87.19 290 ALA A N 1
ATOM 2219 C CA . ALA A 1 290 ? 8.292 -13.650 -3.545 1.00 87.19 290 ALA A CA 1
ATOM 2220 C C . ALA A 1 290 ? 8.483 -12.150 -3.860 1.00 87.19 290 ALA A C 1
ATOM 2222 O O . ALA A 1 290 ? 8.800 -11.373 -2.961 1.00 87.19 290 ALA A O 1
ATOM 2223 N N . LYS A 1 291 ? 8.300 -11.729 -5.121 1.00 92.94 291 LYS A N 1
ATOM 2224 C CA . LYS A 1 291 ? 8.376 -10.324 -5.547 1.00 92.94 291 LYS A CA 1
ATOM 2225 C C . LYS A 1 291 ? 7.000 -9.713 -5.822 1.00 92.94 291 LYS A C 1
ATOM 2227 O O . LYS A 1 291 ? 6.779 -8.577 -5.429 1.00 92.94 291 LYS A O 1
ATOM 2232 N N . MET A 1 292 ? 6.062 -10.426 -6.444 1.00 92.19 292 MET A N 1
ATOM 2233 C CA . MET A 1 292 ? 4.701 -9.944 -6.728 1.00 92.19 292 MET A CA 1
ATOM 2234 C C . MET A 1 292 ? 3.765 -10.215 -5.547 1.00 92.19 292 MET A C 1
ATOM 2236 O O . MET A 1 292 ? 2.991 -11.168 -5.541 1.00 92.19 292 MET A O 1
ATOM 2240 N N . VAL A 1 293 ? 3.841 -9.355 -4.540 1.00 86.62 293 VAL A N 1
ATOM 2241 C CA . VAL A 1 293 ? 3.227 -9.581 -3.228 1.00 86.62 293 VAL A CA 1
ATOM 2242 C C . VAL A 1 293 ? 1.854 -8.926 -3.065 1.00 86.62 293 VAL A C 1
ATOM 2244 O O . VAL A 1 293 ? 1.219 -9.106 -2.032 1.00 86.62 293 VAL A O 1
ATOM 2247 N N . LEU A 1 294 ? 1.363 -8.167 -4.050 1.00 89.38 294 LEU A N 1
ATOM 2248 C CA . LEU A 1 294 ? 0.085 -7.451 -3.945 1.00 89.38 294 LEU A CA 1
ATOM 2249 C C . LEU A 1 294 ? -0.748 -7.539 -5.222 1.00 89.38 294 LEU A C 1
ATOM 2251 O O . LEU A 1 294 ? -0.215 -7.571 -6.330 1.00 89.38 294 LEU A O 1
ATOM 2255 N N . VAL A 1 295 ? -2.069 -7.518 -5.051 1.00 89.88 295 VAL A N 1
ATOM 2256 C CA . VAL A 1 295 ? -3.052 -7.362 -6.127 1.00 89.88 295 VAL A CA 1
ATOM 2257 C C . VAL A 1 295 ? -4.007 -6.255 -5.718 1.00 89.88 295 VAL A C 1
ATOM 2259 O O . VAL A 1 295 ? -4.641 -6.330 -4.665 1.00 89.88 295 VAL A O 1
ATOM 2262 N N . GLU A 1 296 ? -4.112 -5.227 -6.546 1.00 88.44 296 GLU A N 1
ATOM 2263 C CA . GLU A 1 296 ? -5.034 -4.127 -6.313 1.00 88.44 296 GLU A CA 1
ATOM 2264 C C . GLU A 1 296 ? -6.466 -4.558 -6.655 1.00 88.44 296 GLU A C 1
ATOM 2266 O O . GLU A 1 296 ? -6.750 -5.025 -7.755 1.00 88.44 296 GLU A O 1
ATOM 2271 N N . VAL A 1 297 ? -7.384 -4.430 -5.695 1.00 84.62 297 VAL A N 1
ATOM 2272 C CA . VAL A 1 297 ? -8.772 -4.922 -5.833 1.00 84.62 297 VAL A CA 1
ATOM 2273 C C . VAL A 1 297 ? -9.771 -3.821 -6.183 1.00 84.62 297 VAL A C 1
ATOM 2275 O O . VAL A 1 297 ? -10.909 -4.100 -6.563 1.00 84.62 297 VAL A O 1
ATOM 2278 N N . GLY A 1 298 ? -9.342 -2.570 -6.080 1.00 80.12 298 GLY A N 1
ATOM 2279 C CA . GLY A 1 298 ? -10.112 -1.390 -6.424 1.00 80.12 298 GLY A CA 1
ATOM 2280 C C . GLY A 1 298 ? -9.173 -0.209 -6.582 1.00 80.12 298 GLY A C 1
ATOM 2281 O O . GLY A 1 298 ? -8.397 0.069 -5.675 1.00 80.12 298 GLY A O 1
ATOM 2282 N N . ASN A 1 299 ? -9.256 0.455 -7.726 1.00 82.00 299 ASN A N 1
ATOM 2283 C CA . ASN A 1 299 ? -8.400 1.575 -8.095 1.00 82.00 299 ASN A CA 1
ATOM 2284 C C . ASN A 1 299 ? -9.251 2.732 -8.611 1.00 82.00 299 ASN A C 1
ATOM 2286 O O . ASN A 1 299 ? -10.357 2.507 -9.101 1.00 82.00 299 ASN A O 1
ATOM 2290 N N . GLY A 1 300 ? -8.723 3.947 -8.536 1.00 70.94 300 GLY A N 1
ATOM 2291 C CA . GLY A 1 300 ? -9.266 5.089 -9.252 1.00 70.94 300 GLY A CA 1
ATOM 2292 C C . GLY A 1 300 ? -9.525 6.304 -8.372 1.00 70.94 300 GLY A C 1
ATOM 2293 O O . GLY A 1 300 ? -9.441 6.249 -7.147 1.00 70.94 300 GLY A O 1
ATOM 2294 N N . GLU A 1 301 ? -9.828 7.420 -9.027 1.00 65.75 301 GLU A N 1
ATOM 2295 C CA . GLU A 1 301 ? -9.898 8.755 -8.416 1.00 65.75 301 GLU A CA 1
ATOM 2296 C C . GLU A 1 301 ? -11.251 9.050 -7.748 1.00 65.75 301 GLU A C 1
ATOM 2298 O O . GLU A 1 301 ? -11.419 10.066 -7.075 1.00 65.75 301 GLU A O 1
ATOM 2303 N N . GLY A 1 302 ? -12.243 8.183 -7.958 1.00 58.12 302 GLY A N 1
ATOM 2304 C CA . GLY A 1 302 ? -13.614 8.389 -7.505 1.00 58.12 302 GLY A CA 1
ATOM 2305 C C . GLY A 1 302 ? -14.054 7.432 -6.400 1.00 58.12 302 GLY A C 1
ATOM 2306 O O . GLY A 1 302 ? -13.447 6.392 -6.148 1.00 58.12 302 GLY A O 1
ATOM 2307 N N . SER A 1 303 ? -15.179 7.758 -5.757 1.00 60.72 303 SER A N 1
ATOM 2308 C CA . SER A 1 303 ? -15.814 6.878 -4.771 1.00 60.72 303 SER A CA 1
ATOM 2309 C C . SER A 1 303 ? -16.141 5.505 -5.364 1.00 60.72 303 SER A C 1
ATOM 2311 O O . SER A 1 303 ? -16.384 5.377 -6.568 1.00 60.72 303 SER A O 1
ATOM 2313 N N . ILE A 1 304 ? -16.209 4.483 -4.507 1.00 65.06 304 ILE A N 1
ATOM 2314 C CA . ILE A 1 304 ? -16.606 3.124 -4.896 1.00 65.06 304 ILE A CA 1
ATOM 2315 C C . ILE A 1 304 ? -17.922 3.176 -5.689 1.00 65.06 304 ILE A C 1
ATOM 2317 O O . ILE A 1 304 ? -18.913 3.741 -5.231 1.00 65.06 304 ILE A O 1
ATOM 2321 N N . GLY A 1 305 ? -17.915 2.592 -6.890 1.00 65.69 305 GLY A N 1
ATOM 2322 C CA . GLY A 1 305 ? -19.071 2.552 -7.794 1.00 65.69 305 GLY A CA 1
ATOM 2323 C C . GLY A 1 305 ? -19.247 3.779 -8.697 1.00 65.69 305 GLY A C 1
ATOM 2324 O O . GLY A 1 305 ? -20.172 3.802 -9.506 1.00 65.69 305 GLY A O 1
ATOM 2325 N N . SER A 1 306 ? -18.374 4.784 -8.598 1.00 70.12 306 SER A N 1
ATOM 2326 C CA . SER A 1 306 ? -18.332 5.897 -9.553 1.00 70.12 306 SER A CA 1
ATOM 2327 C C . SER A 1 306 ? -17.667 5.490 -10.875 1.00 70.12 306 SER A C 1
ATOM 2329 O O . SER A 1 306 ? -16.958 4.490 -10.950 1.00 70.12 306 SER A O 1
ATOM 2331 N N . GLY A 1 307 ? -17.859 6.290 -11.930 1.00 70.38 307 GLY A N 1
ATOM 2332 C CA . GLY A 1 307 ? -17.247 6.029 -13.241 1.00 70.38 307 GLY A CA 1
ATOM 2333 C C . GLY A 1 307 ? -1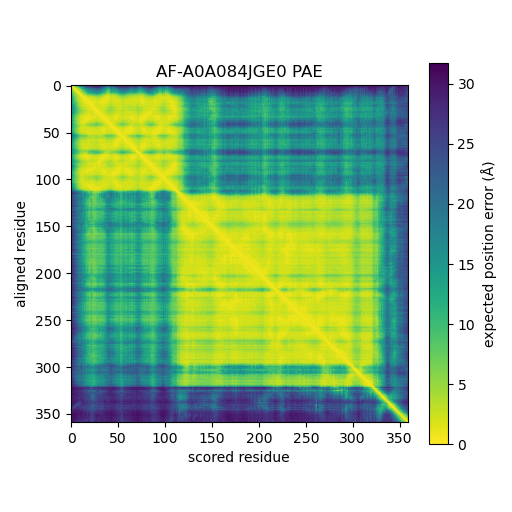5.715 6.108 -13.255 1.00 70.38 307 GLY A C 1
ATOM 2334 O O . GLY A 1 307 ? -15.096 5.563 -14.162 1.00 70.38 307 GLY A O 1
ATOM 2335 N 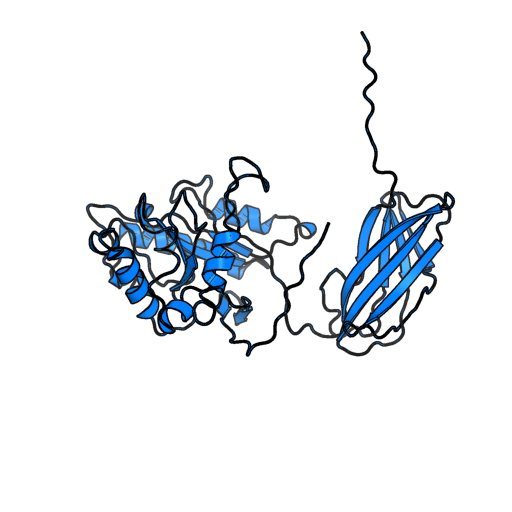N . GLY A 1 308 ? -15.116 6.759 -12.252 1.00 68.81 308 GLY A N 1
ATOM 2336 C CA . GLY A 1 308 ? -13.668 6.817 -12.053 1.00 68.81 308 GLY A CA 1
ATOM 2337 C C . GLY A 1 308 ? -13.124 5.716 -11.143 1.00 68.81 308 GLY A C 1
ATOM 2338 O O . GLY A 1 308 ? -11.951 5.779 -10.807 1.00 68.81 308 GLY A O 1
ATOM 2339 N N . TYR A 1 309 ? -13.952 4.755 -10.710 1.00 76.38 309 TYR A N 1
ATOM 2340 C CA . TYR A 1 309 ? -13.547 3.618 -9.882 1.00 76.38 309 TYR A CA 1
ATOM 2341 C C . TYR A 1 309 ? -13.546 2.320 -10.695 1.00 76.38 309 TYR A C 1
ATOM 2343 O O . TYR A 1 309 ? -14.547 1.936 -11.301 1.00 76.38 309 TYR A O 1
ATOM 2351 N N . PHE A 1 310 ? -12.425 1.610 -10.655 1.00 78.88 310 PHE A N 1
ATOM 2352 C CA . PHE A 1 310 ? -12.152 0.388 -11.396 1.00 78.88 310 PHE A CA 1
ATOM 2353 C C . PHE A 1 310 ? -12.077 -0.807 -10.431 1.00 78.88 310 PHE A C 1
ATOM 2355 O O . PHE A 1 310 ? -11.025 -1.071 -9.836 1.00 78.88 310 PHE A O 1
ATOM 2362 N N . PRO A 1 311 ? -13.186 -1.544 -10.235 1.00 81.62 311 PRO A N 1
ATOM 2363 C CA . PRO A 1 311 ? -13.192 -2.728 -9.387 1.00 81.62 311 PRO A CA 1
ATOM 2364 C C . PRO A 1 311 ? -12.470 -3.895 -10.067 1.00 81.62 311 PRO A C 1
ATOM 2366 O O . PRO A 1 311 ? -12.745 -4.227 -11.219 1.00 81.62 311 PRO A O 1
ATOM 2369 N N . SER A 1 312 ? -11.613 -4.573 -9.307 1.00 82.88 312 SER A N 1
ATOM 2370 C CA . SER A 1 312 ? -10.843 -5.746 -9.750 1.00 82.88 312 SER A CA 1
ATOM 2371 C C . SER A 1 312 ? -11.142 -6.985 -8.890 1.00 82.88 312 SER A C 1
ATOM 2373 O O . SER A 1 312 ? -10.343 -7.914 -8.804 1.00 82.88 312 SER A O 1
ATOM 2375 N N . TYR A 1 313 ? -12.309 -7.025 -8.233 1.00 82.50 313 TYR A N 1
ATOM 2376 C CA . TYR A 1 313 ? -12.666 -8.059 -7.248 1.00 82.50 313 TYR A CA 1
ATOM 2377 C C . TYR A 1 313 ? -12.559 -9.489 -7.795 1.00 82.50 313 TYR A C 1
ATOM 2379 O O . TYR A 1 313 ? -11.997 -10.364 -7.142 1.00 82.50 313 TYR A O 1
ATOM 2387 N N . ASN A 1 314 ? -13.054 -9.725 -9.014 1.00 83.25 314 ASN A N 1
ATOM 2388 C CA . ASN A 1 314 ? -12.984 -11.047 -9.643 1.00 83.25 314 ASN A CA 1
ATOM 2389 C C . ASN A 1 314 ? -11.548 -11.431 -10.016 1.00 83.25 314 ASN A C 1
ATOM 2391 O O . ASN A 1 314 ? -11.211 -12.611 -10.012 1.00 83.25 314 ASN A O 1
ATOM 2395 N N . GLU A 1 315 ? -10.703 -10.452 -10.335 1.00 84.94 315 GLU A N 1
ATOM 2396 C CA . GLU A 1 315 ? -9.299 -10.697 -10.660 1.00 84.94 315 GLU A CA 1
ATOM 2397 C C . GLU A 1 315 ? -8.499 -11.055 -9.407 1.00 84.94 315 GLU A C 1
ATOM 2399 O O . GLU A 1 315 ? -7.661 -11.946 -9.468 1.00 84.94 315 GLU A O 1
ATOM 2404 N N . TYR A 1 316 ? -8.830 -10.475 -8.249 1.00 81.50 316 TYR A N 1
ATOM 2405 C CA . TYR A 1 316 ? -8.298 -10.936 -6.965 1.00 81.50 316 TYR A CA 1
ATOM 2406 C C . TYR A 1 316 ? -8.646 -12.399 -6.700 1.00 81.50 316 TYR A C 1
ATOM 2408 O O . TYR A 1 316 ? -7.765 -13.193 -6.382 1.00 81.50 316 TYR A O 1
ATOM 2416 N N . THR A 1 317 ? -9.915 -12.780 -6.883 1.00 80.94 317 THR A N 1
ATOM 2417 C CA . THR A 1 317 ? -10.323 -14.178 -6.734 1.00 80.94 317 THR A CA 1
ATOM 2418 C C . THR A 1 317 ? -9.614 -15.078 -7.734 1.00 80.94 317 THR A C 1
ATOM 2420 O O . THR A 1 317 ? -9.202 -16.144 -7.330 1.00 80.94 317 THR A O 1
ATOM 2423 N N . LYS A 1 318 ? -9.379 -14.672 -8.986 1.00 82.56 318 LYS A N 1
ATOM 2424 C CA . LYS A 1 318 ? -8.596 -15.475 -9.946 1.00 82.56 318 LYS A CA 1
ATOM 2425 C C . LYS A 1 318 ? -7.119 -15.595 -9.570 1.00 82.56 318 LYS A C 1
ATOM 2427 O O . LYS A 1 318 ? -6.544 -16.672 -9.718 1.00 82.56 318 LYS A O 1
ATOM 2432 N N . ALA A 1 319 ? -6.507 -14.499 -9.121 1.00 80.81 319 ALA A N 1
ATOM 2433 C CA . ALA A 1 319 ? -5.124 -14.478 -8.654 1.00 80.81 319 ALA A CA 1
ATOM 2434 C C . ALA A 1 319 ? -4.948 -15.415 -7.460 1.00 80.81 319 ALA A C 1
ATOM 2436 O O . ALA A 1 319 ? -3.986 -16.181 -7.437 1.00 80.81 319 ALA A O 1
ATOM 2437 N N . LEU A 1 320 ? -5.922 -15.391 -6.537 1.00 73.69 320 LEU A N 1
AT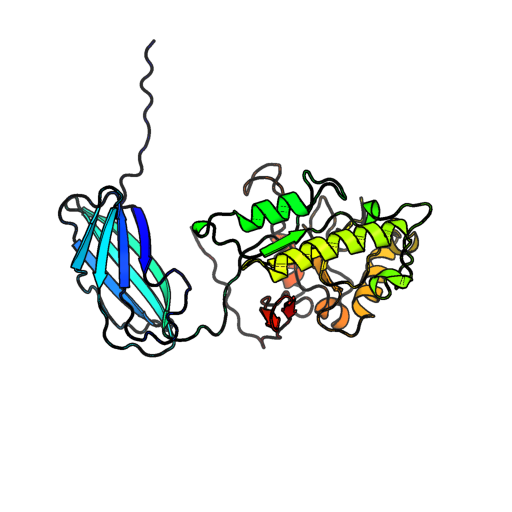OM 2438 C CA . LEU A 1 320 ? -6.071 -16.396 -5.500 1.00 73.69 320 LEU A CA 1
ATOM 2439 C C . LEU A 1 320 ? -6.317 -17.752 -6.145 1.00 73.69 320 LEU A C 1
ATOM 2441 O O . LEU A 1 320 ? -5.359 -18.479 -6.176 1.00 73.69 320 LEU A O 1
ATOM 2445 N N . ASP A 1 321 ? -7.488 -18.077 -6.709 1.00 72.38 321 ASP A N 1
ATOM 2446 C CA . ASP A 1 321 ? -7.964 -19.366 -7.274 1.00 72.38 321 ASP A CA 1
ATOM 2447 C C . ASP A 1 321 ? -6.996 -20.128 -8.175 1.00 72.38 321 ASP A C 1
ATOM 2449 O O . ASP A 1 321 ? -7.069 -21.357 -8.251 1.00 72.38 321 ASP A O 1
ATOM 2453 N N . LYS A 1 322 ? -5.987 -19.473 -8.744 1.00 66.62 322 LYS A N 1
ATOM 2454 C CA . LYS A 1 322 ? -4.739 -20.163 -9.088 1.00 66.62 322 LYS A CA 1
ATOM 2455 C C . LYS A 1 322 ? -4.018 -20.732 -7.830 1.00 66.62 322 LYS A C 1
ATOM 2457 O O . LYS A 1 322 ? -2.828 -20.998 -7.884 1.00 66.62 322 LYS A O 1
ATOM 2462 N N . ALA A 1 323 ? -4.731 -21.040 -6.736 1.00 43.84 323 ALA A N 1
ATOM 2463 C CA . ALA A 1 323 ? -4.417 -20.878 -5.302 1.00 43.84 323 ALA A CA 1
ATOM 2464 C C . ALA A 1 323 ? -3.524 -21.931 -4.667 1.00 43.84 323 ALA A C 1
ATOM 2466 O O . ALA A 1 323 ? -3.748 -22.354 -3.535 1.00 43.84 323 ALA A O 1
ATOM 2467 N N . GLY A 1 324 ? -2.484 -22.344 -5.373 1.00 50.62 324 GLY A N 1
ATOM 2468 C CA . GLY A 1 324 ? -1.286 -22.882 -4.725 1.00 50.62 324 GLY A CA 1
ATOM 2469 C C . GLY A 1 324 ? -0.046 -22.034 -4.994 1.00 50.62 324 GLY A C 1
ATOM 2470 O O . GLY A 1 324 ? 1.062 -22.491 -4.746 1.00 50.62 324 GLY A O 1
ATOM 2471 N N . ILE A 1 325 ? -0.220 -20.865 -5.610 1.00 55.53 325 ILE A N 1
ATOM 2472 C CA . ILE A 1 325 ? 0.779 -20.261 -6.487 1.00 55.53 325 ILE A CA 1
ATOM 2473 C C . ILE A 1 325 ? 1.012 -18.818 -6.030 1.00 55.53 325 ILE A C 1
ATOM 2475 O O . ILE A 1 325 ? 1.980 -18.603 -5.310 1.00 55.53 325 ILE A O 1
ATOM 2479 N N . TRP A 1 326 ? 0.118 -17.864 -6.316 1.00 54.38 326 TRP A N 1
ATOM 2480 C CA . TRP A 1 326 ? 0.308 -16.471 -5.888 1.00 54.38 326 TRP A CA 1
ATOM 2481 C C . TRP A 1 326 ? -0.263 -16.215 -4.484 1.00 54.38 326 TRP A C 1
ATOM 2483 O O . TRP A 1 326 ? -1.463 -16.379 -4.262 1.00 54.38 326 TRP A O 1
ATOM 2493 N N . HIS A 1 327 ? 0.581 -15.811 -3.533 1.00 55.69 327 HIS A N 1
ATOM 2494 C CA . HIS A 1 327 ? 0.198 -15.577 -2.138 1.00 55.69 327 HIS A CA 1
ATOM 2495 C C . HIS A 1 327 ? 0.377 -14.098 -1.782 1.00 55.69 327 HIS A C 1
ATOM 2497 O O . HIS A 1 327 ? 1.460 -13.732 -1.326 1.00 55.69 327 HIS A O 1
ATOM 2503 N N . PRO A 1 328 ? -0.653 -13.238 -1.916 1.00 49.25 328 PRO A N 1
ATOM 2504 C CA . PRO A 1 328 ? -0.572 -11.890 -1.366 1.00 49.25 328 PRO A CA 1
ATOM 2505 C C . PRO A 1 328 ? -0.480 -12.007 0.168 1.00 49.25 328 PRO A C 1
ATOM 2507 O O . PRO A 1 328 ? -1.453 -12.424 0.805 1.00 49.25 328 PRO A O 1
ATOM 2510 N N . PRO A 1 329 ? 0.684 -11.740 0.791 1.00 43.34 329 PRO A N 1
ATOM 2511 C CA . PRO A 1 329 ? 0.875 -11.966 2.210 1.00 43.34 329 PRO A CA 1
ATOM 2512 C C . PRO A 1 329 ? 0.257 -10.823 3.020 1.00 43.34 329 PRO A C 1
ATOM 2514 O O . PRO A 1 329 ? -0.018 -9.730 2.523 1.00 43.34 329 PRO A O 1
ATOM 2517 N N . ILE A 1 330 ? 0.110 -11.055 4.323 1.00 38.03 330 ILE A N 1
ATOM 2518 C CA . ILE A 1 330 ? -0.072 -9.971 5.288 1.00 38.03 330 ILE A CA 1
ATOM 2519 C C . ILE A 1 330 ? 1.211 -9.126 5.266 1.00 38.03 330 ILE A C 1
ATOM 2521 O O . ILE A 1 330 ? 2.284 -9.609 5.625 1.00 38.03 330 ILE A O 1
ATOM 2525 N N . ILE A 1 331 ? 1.106 -7.872 4.822 1.00 39.56 331 ILE A N 1
ATOM 2526 C CA . ILE A 1 331 ? 2.225 -6.923 4.770 1.00 39.56 331 ILE A CA 1
ATOM 2527 C C . ILE A 1 331 ? 2.673 -6.618 6.202 1.00 39.56 331 ILE A C 1
ATOM 2529 O O . ILE A 1 331 ? 1.963 -5.943 6.953 1.00 39.56 331 ILE A O 1
ATOM 2533 N N . ARG A 1 332 ? 3.878 -7.053 6.586 1.00 32.75 332 ARG A N 1
ATOM 2534 C CA . ARG A 1 332 ? 4.514 -6.569 7.813 1.00 32.75 332 ARG A CA 1
ATOM 2535 C C . ARG A 1 332 ? 5.386 -5.372 7.473 1.00 32.75 332 ARG A C 1
ATOM 2537 O O . ARG A 1 332 ? 6.471 -5.508 6.911 1.00 32.75 332 ARG A O 1
ATOM 2544 N N . ILE A 1 333 ? 4.918 -4.190 7.842 1.00 36.56 333 ILE A N 1
ATOM 2545 C CA . ILE A 1 333 ? 5.729 -2.979 7.832 1.00 36.56 333 ILE A CA 1
ATOM 2546 C C . ILE A 1 333 ? 6.629 -3.034 9.069 1.00 36.56 333 ILE A C 1
ATOM 2548 O O . ILE A 1 333 ? 6.158 -2.904 10.197 1.00 36.56 333 ILE A O 1
ATOM 2552 N N . THR A 1 334 ? 7.926 -3.264 8.872 1.00 29.81 334 THR A N 1
ATOM 2553 C CA . THR A 1 334 ? 8.909 -3.216 9.965 1.00 29.81 334 THR A CA 1
ATOM 2554 C C . THR A 1 334 ? 9.723 -1.933 9.877 1.00 29.81 334 THR A C 1
ATOM 2556 O O . THR A 1 334 ? 10.274 -1.619 8.823 1.00 29.81 334 THR A O 1
ATOM 2559 N N . THR A 1 335 ? 9.817 -1.200 10.986 1.00 27.27 335 THR A N 1
ATOM 2560 C CA . THR A 1 335 ? 10.816 -0.144 11.170 1.00 27.27 335 THR A CA 1
ATOM 2561 C C . THR A 1 335 ? 12.044 -0.772 11.823 1.00 27.27 335 THR A C 1
ATOM 2563 O O . THR A 1 335 ? 11.940 -1.464 12.838 1.00 27.27 335 THR A O 1
ATOM 2566 N N . LYS A 1 336 ? 13.226 -0.593 11.231 1.00 27.08 336 LYS A N 1
ATOM 2567 C CA . LYS A 1 336 ? 14.493 -1.009 11.849 1.00 27.08 336 LYS A CA 1
ATOM 2568 C C . LYS A 1 336 ? 15.305 0.255 12.114 1.00 27.08 336 LYS A C 1
ATOM 2570 O O . LYS A 1 336 ? 16.077 0.683 11.271 1.00 27.08 336 LYS A O 1
ATOM 2575 N N . GLY A 1 337 ? 15.092 0.862 13.280 1.00 30.42 337 GLY A N 1
ATOM 2576 C CA . GLY A 1 337 ? 15.720 2.138 13.630 1.00 30.42 337 GLY A CA 1
ATOM 2577 C C . GLY A 1 337 ? 15.082 3.350 12.944 1.00 30.42 337 GLY A C 1
ATOM 2578 O O . GLY A 1 337 ? 14.080 3.241 12.235 1.00 30.42 337 GLY A O 1
ATOM 2579 N N . VAL A 1 338 ? 15.642 4.523 13.233 1.00 27.58 338 VAL A N 1
ATOM 2580 C CA . VAL A 1 338 ? 15.183 5.824 12.730 1.00 27.58 338 VAL A CA 1
ATOM 2581 C C . VAL A 1 338 ? 15.361 5.857 11.204 1.00 27.58 338 VAL A C 1
ATOM 2583 O O . VAL A 1 338 ? 16.482 5.722 10.729 1.00 27.58 338 VAL A O 1
ATOM 2586 N N . GLY A 1 339 ? 14.272 6.005 10.439 1.00 31.36 339 GLY A N 1
ATOM 2587 C CA . GLY A 1 339 ? 14.335 6.425 9.027 1.00 31.36 339 GLY A CA 1
ATOM 2588 C C . GLY A 1 339 ? 14.058 5.395 7.915 1.00 31.36 339 GLY A C 1
ATOM 2589 O O . GLY A 1 339 ? 13.904 5.817 6.775 1.00 31.36 339 GLY A O 1
ATOM 2590 N N . GLU A 1 340 ? 13.909 4.088 8.177 1.00 25.98 340 GLU A N 1
ATOM 2591 C CA . GLU A 1 340 ? 13.591 3.103 7.114 1.00 25.98 340 GLU A CA 1
ATOM 2592 C C . GLU A 1 340 ? 12.311 2.296 7.390 1.00 25.98 340 GLU A C 1
ATOM 2594 O O . GLU A 1 340 ? 12.206 1.578 8.390 1.00 25.98 340 GLU A O 1
ATOM 2599 N N . MET A 1 341 ? 11.347 2.378 6.464 1.00 31.86 341 MET A N 1
ATOM 2600 C CA . MET A 1 341 ? 10.174 1.503 6.391 1.00 31.86 341 MET A CA 1
ATOM 2601 C C . MET A 1 341 ? 10.472 0.367 5.406 1.00 31.86 341 MET A C 1
ATOM 2603 O O . MET A 1 341 ? 10.747 0.624 4.238 1.00 31.86 341 MET A O 1
ATOM 2607 N N . ARG A 1 342 ? 10.431 -0.889 5.866 1.00 33.19 342 ARG A N 1
ATOM 2608 C CA . ARG A 1 342 ? 10.628 -2.067 5.007 1.00 33.19 342 ARG A CA 1
ATOM 2609 C C . ARG A 1 342 ? 9.383 -2.947 5.016 1.00 33.19 342 ARG A C 1
ATOM 2611 O O . ARG A 1 342 ? 8.905 -3.313 6.094 1.00 33.19 342 ARG A O 1
ATOM 2618 N N . ILE A 1 343 ? 8.893 -3.309 3.832 1.00 35.06 343 ILE A N 1
ATOM 2619 C CA . ILE A 1 343 ? 7.830 -4.303 3.652 1.00 35.06 343 ILE A CA 1
ATOM 2620 C C . ILE A 1 343 ? 8.468 -5.690 3.747 1.00 35.06 343 ILE A C 1
ATOM 2622 O O . ILE A 1 343 ? 9.362 -5.989 2.967 1.00 35.06 343 ILE A O 1
ATOM 2626 N N . ARG A 1 344 ? 8.044 -6.530 4.698 1.00 33.72 344 ARG A N 1
ATOM 2627 C CA . ARG A 1 344 ? 8.463 -7.939 4.799 1.00 33.72 344 ARG A CA 1
ATOM 2628 C C . ARG A 1 344 ? 7.310 -8.882 4.466 1.00 33.72 344 ARG A C 1
ATOM 2630 O O . ARG A 1 344 ? 6.190 -8.669 4.928 1.00 33.72 344 ARG A O 1
ATOM 2637 N N . GLN A 1 345 ? 7.630 -9.956 3.747 1.00 30.97 345 GLN A N 1
ATOM 2638 C CA . GLN A 1 345 ? 6.786 -11.141 3.594 1.00 30.97 345 GLN A CA 1
ATOM 2639 C C . GLN A 1 345 ? 7.000 -12.082 4.793 1.00 30.97 345 GLN A C 1
ATOM 2641 O O . GLN A 1 345 ? 8.138 -12.403 5.135 1.00 30.97 345 GLN A O 1
ATOM 2646 N N . GLU A 1 346 ? 5.920 -12.549 5.422 1.00 32.25 346 GLU A N 1
ATOM 2647 C CA . GLU A 1 346 ? 5.940 -13.713 6.317 1.00 32.25 346 GLU A CA 1
ATOM 2648 C C . GLU A 1 346 ? 5.037 -14.803 5.726 1.00 32.25 346 GLU A C 1
ATOM 2650 O O . GLU A 1 346 ? 3.874 -14.551 5.407 1.00 32.25 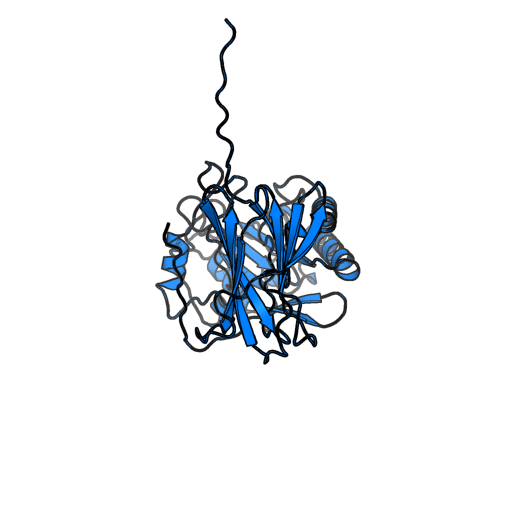346 GLU A O 1
ATOM 2655 N N . GLN A 1 347 ? 5.568 -16.019 5.559 1.00 26.62 347 GLN A N 1
ATOM 2656 C CA . GLN A 1 347 ? 4.760 -17.188 5.212 1.00 26.62 347 GLN A CA 1
ATOM 2657 C C . GLN A 1 347 ? 3.946 -17.611 6.439 1.00 26.62 347 GLN A C 1
ATOM 2659 O O . GLN A 1 347 ? 4.492 -18.154 7.400 1.00 26.62 347 GLN A O 1
ATOM 2664 N N . LEU A 1 348 ? 2.631 -17.398 6.402 1.00 27.95 348 LEU A N 1
ATOM 2665 C CA . LEU A 1 348 ? 1.718 -18.086 7.309 1.00 27.95 348 LEU A CA 1
ATOM 2666 C C . LEU A 1 348 ? 1.384 -19.452 6.711 1.00 27.95 348 LEU A C 1
ATOM 2668 O O . LEU A 1 348 ? 0.824 -19.553 5.620 1.00 27.95 348 LEU A O 1
ATOM 2672 N N . SER A 1 349 ? 1.724 -20.510 7.444 1.00 23.81 349 SER A N 1
ATOM 2673 C CA . SER A 1 349 ? 1.187 -21.840 7.177 1.00 23.81 349 SER A CA 1
ATOM 2674 C C . SER A 1 349 ? -0.330 -21.801 7.385 1.00 23.81 349 SER A C 1
ATOM 2676 O O . SER A 1 349 ? -0.824 -21.606 8.491 1.00 23.81 349 SER A O 1
ATOM 2678 N N . SER A 1 350 ? -1.061 -21.900 6.275 1.00 28.27 350 SER A N 1
ATOM 2679 C CA . SER A 1 350 ? -2.438 -22.390 6.156 1.00 28.27 350 SER A CA 1
ATOM 2680 C C . SER A 1 350 ? -3.327 -22.287 7.411 1.00 28.27 350 SER A C 1
ATOM 2682 O O . SER A 1 350 ? -3.568 -23.306 8.052 1.00 28.27 350 SER A O 1
ATOM 2684 N N . GLN A 1 351 ? -3.899 -21.115 7.710 1.00 21.98 351 GLN A N 1
ATOM 2685 C CA . GLN A 1 351 ? -5.192 -21.014 8.410 1.00 21.98 351 GLN A CA 1
ATOM 2686 C C . GLN A 1 351 ? -5.997 -19.805 7.899 1.00 21.98 351 GLN A C 1
ATOM 2688 O O . GLN A 1 351 ? -5.668 -18.649 8.145 1.00 21.98 351 GLN A O 1
ATOM 2693 N N . MET A 1 352 ? -7.058 -20.120 7.149 1.00 23.20 352 MET A N 1
ATOM 2694 C CA . MET A 1 352 ? -8.191 -19.268 6.767 1.00 23.20 352 MET A CA 1
ATOM 2695 C C . MET A 1 352 ? -8.666 -18.338 7.889 1.00 23.20 352 MET A C 1
ATOM 2697 O O . MET A 1 352 ? -8.925 -18.846 8.973 1.00 23.20 352 MET A O 1
ATOM 2701 N N . ILE A 1 353 ? -9.010 -17.082 7.560 1.00 23.02 353 ILE A N 1
ATOM 2702 C CA . ILE A 1 353 ? -10.301 -16.475 7.948 1.00 23.02 353 ILE A CA 1
ATOM 2703 C C . ILE A 1 353 ? -10.797 -15.579 6.800 1.00 23.02 353 ILE A C 1
ATOM 2705 O O . ILE A 1 353 ? -10.440 -14.410 6.682 1.00 23.02 353 ILE A O 1
ATOM 2709 N N . CYS A 1 354 ? -11.674 -16.138 5.967 1.00 23.22 354 CYS A N 1
ATOM 2710 C CA . CYS A 1 354 ? -12.656 -15.369 5.216 1.00 23.22 354 CYS A CA 1
ATOM 2711 C C . CYS A 1 354 ? -13.710 -14.879 6.223 1.00 23.22 354 CYS A C 1
ATOM 2713 O O . CYS A 1 354 ? -14.442 -15.691 6.787 1.00 23.22 354 CYS A O 1
ATOM 2715 N N . GLN A 1 355 ? -13.794 -13.572 6.473 1.00 22.25 355 GLN A N 1
ATOM 2716 C CA . GLN A 1 355 ? -14.988 -12.969 7.066 1.00 22.25 355 GLN A CA 1
ATOM 2717 C C . GLN A 1 355 ? -15.638 -12.077 6.016 1.00 22.25 355 GLN A C 1
ATOM 2719 O O . GLN A 1 355 ? -15.195 -10.964 5.755 1.00 22.25 355 GLN A O 1
ATOM 2724 N N . ARG A 1 356 ? -16.701 -12.604 5.400 1.00 22.64 356 ARG A N 1
ATOM 2725 C CA . ARG A 1 356 ? -17.718 -11.795 4.725 1.00 22.64 356 ARG A CA 1
ATOM 2726 C C . ARG A 1 356 ? -18.329 -10.826 5.745 1.00 22.64 356 ARG A C 1
ATOM 2728 O O . ARG A 1 356 ? -18.763 -11.302 6.795 1.00 22.64 356 ARG A O 1
ATOM 2735 N N . PRO A 1 357 ? -18.512 -9.543 5.422 1.00 25.61 357 PRO A N 1
ATOM 2736 C CA . PRO A 1 357 ? -19.602 -8.767 5.982 1.00 25.61 357 PRO A CA 1
ATOM 2737 C C . PRO A 1 357 ? -20.796 -8.913 5.036 1.00 25.61 357 PRO A C 1
ATOM 2739 O O . PRO A 1 357 ? -20.746 -8.512 3.875 1.00 25.61 357 PRO A O 1
ATOM 2742 N N . GLY A 1 358 ? -21.843 -9.576 5.519 1.00 24.53 358 GLY A N 1
ATOM 2743 C CA . GLY A 1 358 ? -23.172 -9.454 4.941 1.00 24.53 358 GLY A CA 1
ATOM 2744 C C . GLY A 1 358 ? -23.861 -8.213 5.504 1.00 24.53 358 GLY A C 1
ATOM 2745 O O . GLY A 1 358 ? -23.784 -7.993 6.712 1.00 24.53 358 GLY A O 1
ATOM 2746 N N . PHE A 1 359 ? -24.576 -7.534 4.603 1.00 26.44 359 PHE A N 1
ATOM 2747 C CA . PHE A 1 359 ? -25.484 -6.388 4.756 1.00 26.44 359 PHE A CA 1
ATOM 2748 C C . PHE A 1 359 ? -24.865 -4.994 4.820 1.00 26.44 359 PHE A C 1
ATOM 2750 O O . PHE A 1 359 ? -24.126 -4.689 5.779 1.00 26.44 359 PHE A O 1
#

Secondary structure (DSSP, 8-state):
--PPP------S-EEEEEESPTT-B-TT-SS--EEEEEES--SS-EEEEEEEETTS-EEEEEEEPEEEEEETTEEEEEE-PPPPPSEEEEEEEEEE-TT--EEEEEEEEEES--S-----EES----TTTTSSS-HHHHHHHHHHS-GGG---EEEE--BGGGSS-SSSPPPGGGGT-GGGS-HHHHHHHHHHHHHHHHHHHH-SSEEEEEEEEE-TTSS-EEEEES-SS---TTSTTTT--GGGHHHHHHHHHHHH---TTSSEEEEES-BTTTB-HHHH----HHHHTTEEEE-SEEESS-TTSTTEEE-HHHHHHHHHSTTS------EEEE-STT-EEEE-----S---------

Radius of gyration: 24.95 Å; Cα contacts (8 Å, |Δi|>4): 727; chains: 1; bounding box: 68×52×66 Å

Mean predicted aligned error: 11.34 Å

Organism: NCBI:txid29354

Nearest PDB structures (foldseek):
  5icu-assembly1_A  TM=7.402E-01  e=1.047E-06  Methylosinus trichosporium OB3b
  6nfs-assembly1_A  TM=7.555E-01  e=1.498E-06  Pseudomonas fluorescens
  7bk5-assembly1_AAA  TM=6.985E-01  e=6.126E-07  Pseudomonas [fluorescens] SBW25
  1ix2-assembly1_A  TM=6.150E-01  e=1.724E-05  Escherichia coli
  6za2-assembly1_B  TM=6.098E-01  e=6.155E-04  Porphyromonas gingivalis ATCC 33277

pLDDT: mean 84.84, std 19.84, range [21.98, 98.5]

InterPro domains:
  IPR016195 Polymerase/histidinol phosphatase-like [SSF89550] (119-302)

Foldseek 3Di:
DDDDDDDDDDLAKAWDAWPPHFAEEPAQDQFTKTKTWIPNQEPPKWKFKWKAFPVGHTPDDRHTWDFDDDDPVTTMTIDTDDGHDWGKMKMWMWIAHPVRRIDIDIGMYTYHDDPDDDADEEEEAEDPLAPDHHHLLVVLVVQQPPDVVVRHAEYEHAEALCSLADLVQFQDLLCQQPVVSHDPSSSVVLVVSVVSQQVSQQPGSGHYWYWHKAAQQVAAAIKIWTQTPGDGYCSPVQLNDRVVNRNVVSNLVSLLVDPPLQGGAMEGPLDDDRRHLNVLLPDFDPSSLSRHQYYDQKDADDDPPDPRIRGNPVSVVSLCVVPVTHHNADWDFDDDDRGDTTTDHDDDPDDDDDDDDDD

Solvent-accessible surface area (backbone atoms only — not comparable to full-atom values): 19960 Å² total; per-residue (Å²): 135,91,76,89,79,87,81,89,74,83,83,57,56,40,83,75,48,54,35,68,44,76,72,38,51,49,40,89,45,42,49,56,59,39,33,41,30,32,36,69,47,75,67,84,46,50,42,27,36,29,32,26,38,74,90,67,51,74,77,42,71,70,40,75,41,45,82,73,47,79,53,99,90,30,35,30,35,35,42,78,56,67,82,51,71,73,46,50,33,37,44,33,41,40,38,34,25,74,88,66,58,67,42,72,52,74,46,40,30,24,33,22,73,60,96,69,82,92,80,39,64,47,75,76,38,50,21,56,71,39,91,31,74,55,47,68,68,54,54,51,53,48,63,73,66,56,60,76,89,74,54,67,40,38,40,22,47,27,28,45,29,55,57,48,40,37,73,92,55,37,28,46,77,64,6,29,81,37,46,87,58,30,43,70,70,31,40,53,53,53,51,53,55,41,47,55,32,44,61,46,25,66,78,42,96,44,40,52,42,51,38,29,18,40,65,40,85,96,34,48,27,35,34,39,34,29,55,46,76,30,58,45,26,49,40,21,65,68,47,46,30,58,70,89,43,45,5,59,53,53,47,46,52,53,42,50,66,51,83,52,81,55,39,32,35,22,28,44,42,45,31,36,92,90,46,19,46,44,72,76,61,52,88,81,45,76,62,44,29,66,24,46,38,39,68,39,45,63,39,65,92,40,59,91,86,36,96,49,30,45,76,8,58,70,48,48,50,50,44,36,72,58,63,87,63,49,59,65,48,70,77,41,77,44,70,73,66,93,47,46,84,42,66,41,86,57,87,74,83,88,73,89,82,88,78,81,85,81,132

Sequence (359 aa):
MSGIVTIAINDKPQVLAVTPDRNKATGDVKAPEISIKMANIGNNPSVSLTLNKANGTAIYTDQPMSLKESASDGTTYAFSPKVLEDGNYNAQVTVVRGDKVSHTESWKFTIGKSSFTAYFGQLHGHTNYSDGSGSVKDGLNYLANIPEEDNVQFVSFTDHSNYFDTKDAPNPKEALNDPSLMTPGSRAIWEEYREQTRAFNETSSRKALSGFEMTWSGGPGHINTFGSAGLVSRNNTALNDKKNDAGMKAYYDILTADPDPLANLSQFNHPGKTFGTFSDFAYYTPARDAKMVLVEVGNGEGSIGSGGYFPSYNEYTKALDKAGIWHPPIIRITTKGVGEMRIRQEQLSSQMICQRPGF